Protein AF-A0A925C7W9-F1 (afdb_monomer_lite)

Sequence (362 aa):
MAATTQDGRSLWGRATDYLLGRNTLIGIASIMLLLIAGFATWHGMRDFIIGVSTSPTGNSQELPGGLSFSNDFLVIVVVFALTFLMWLMLRETFAQGRRWTERLVTFPLYVFLAIWSIGFGYGFWWSLIAGEEATRTGLSGLQQDAGDAASAVVARLDAVKVGLDGVVTWSATQMAREETSGGSCGTSSGAGRGPLYSARVGVRDQITSLRDGVQNSWIAPVQADVASLQQSVAQLEGTTVAERQQSFNAMATNIRSRARDIAARSNELGKSTATEMRAIAAAVSVPPGQSGFSCYDPTLAQRLTQAAVQADQPATLNLREAAFNEGPAGVANAIKRLWENIGAYLSSLIGWIAGAEPGGAT

Structure (mmCIF, N/CA/C/O backbone):
data_AF-A0A925C7W9-F1
#
_entry.id   AF-A0A925C7W9-F1
#
loop_
_atom_site.group_PDB
_atom_site.id
_atom_site.type_symbol
_atom_site.label_atom_id
_atom_site.label_alt_id
_atom_site.label_comp_id
_atom_site.label_asym_id
_atom_site.label_entity_id
_atom_site.label_seq_id
_atom_site.pdbx_PDB_ins_code
_atom_site.Cartn_x
_atom_site.Cartn_y
_atom_site.Cartn_z
_atom_site.occupancy
_atom_site.B_iso_or_equiv
_atom_site.auth_seq_id
_atom_site.auth_comp_id
_atom_site.auth_asym_id
_atom_site.auth_atom_id
_atom_site.pdbx_PDB_model_num
ATOM 1 N N . MET A 1 1 ? -42.499 -45.076 86.187 1.00 37.59 1 MET A N 1
ATOM 2 C CA . MET A 1 1 ? -42.722 -45.084 84.721 1.00 37.59 1 MET A CA 1
ATOM 3 C C . MET A 1 1 ? -43.505 -43.822 84.397 1.00 37.59 1 MET A C 1
ATOM 5 O O . MET A 1 1 ? -44.499 -43.611 85.063 1.00 37.59 1 MET A O 1
ATOM 9 N N . ALA A 1 2 ? -43.138 -42.909 83.511 1.00 40.69 2 ALA A N 1
ATOM 10 C CA . ALA A 1 2 ? -42.048 -42.810 82.557 1.00 40.69 2 ALA A CA 1
ATOM 11 C C . ALA A 1 2 ? -41.694 -41.317 82.403 1.00 40.69 2 ALA A C 1
ATOM 13 O O . ALA A 1 2 ? -42.483 -40.442 82.755 1.00 40.69 2 ALA A O 1
ATOM 14 N N . ALA A 1 3 ? -40.474 -41.072 81.942 1.00 41.91 3 ALA A N 1
ATOM 15 C CA . ALA A 1 3 ? -39.801 -39.786 81.901 1.00 41.91 3 ALA A CA 1
ATOM 16 C C . ALA A 1 3 ? -40.453 -38.770 80.949 1.00 41.91 3 ALA A C 1
ATOM 18 O O . ALA A 1 3 ? -40.777 -39.077 79.805 1.00 41.91 3 ALA A O 1
ATOM 19 N N . THR A 1 4 ? -40.541 -37.527 81.413 1.00 44.50 4 THR A N 1
ATOM 20 C CA . THR A 1 4 ? -40.636 -36.323 80.590 1.00 44.50 4 THR A CA 1
ATOM 21 C C . THR A 1 4 ? -39.286 -36.081 79.910 1.00 44.50 4 THR A C 1
ATOM 23 O O . THR A 1 4 ? -38.349 -35.565 80.515 1.00 44.50 4 THR A O 1
ATOM 26 N N . THR A 1 5 ? -39.154 -36.467 78.643 1.00 44.09 5 THR A N 1
ATOM 27 C CA . THR A 1 5 ? -38.017 -36.073 77.799 1.00 44.09 5 THR A CA 1
ATOM 28 C C . THR A 1 5 ? -38.142 -34.595 77.433 1.00 44.09 5 THR A C 1
ATOM 30 O O . THR A 1 5 ? -38.932 -34.226 76.565 1.00 44.09 5 THR A O 1
ATOM 33 N N . GLN A 1 6 ? -37.372 -33.746 78.118 1.00 43.97 6 GLN A N 1
ATOM 34 C CA . GLN A 1 6 ? -37.097 -32.373 77.700 1.00 43.97 6 GLN A CA 1
ATOM 35 C C . GLN A 1 6 ? -36.309 -32.384 76.385 1.00 43.97 6 GLN A C 1
ATOM 37 O O . GLN A 1 6 ? -35.217 -32.944 76.295 1.00 43.97 6 GLN A O 1
ATOM 42 N N . ASP A 1 7 ? -36.888 -31.747 75.373 1.00 45.94 7 ASP A N 1
ATOM 43 C CA . ASP A 1 7 ? -36.348 -31.573 74.029 1.00 45.94 7 ASP A CA 1
ATOM 44 C C . ASP A 1 7 ? -35.183 -30.563 74.054 1.00 45.94 7 ASP A C 1
ATOM 46 O O . ASP A 1 7 ? -35.346 -29.351 73.903 1.00 45.94 7 ASP A O 1
ATOM 50 N N . GLY A 1 8 ? -33.982 -31.068 74.337 1.00 46.38 8 GLY A N 1
ATOM 51 C CA . GLY A 1 8 ? -32.736 -30.310 74.397 1.00 46.38 8 GLY A CA 1
ATOM 52 C C . GLY A 1 8 ? -32.129 -30.047 73.020 1.00 46.38 8 GLY A C 1
ATOM 53 O O . GLY A 1 8 ? -30.992 -30.438 72.766 1.00 46.38 8 GLY A O 1
ATOM 54 N N . ARG A 1 9 ? -32.841 -29.367 72.114 1.00 50.62 9 ARG A N 1
ATOM 55 C CA . ARG A 1 9 ? -32.175 -28.749 70.954 1.00 50.62 9 ARG A CA 1
ATOM 56 C C . ARG A 1 9 ? -31.466 -27.486 71.427 1.00 50.62 9 ARG A C 1
ATOM 58 O O . ARG A 1 9 ? -32.109 -26.474 71.702 1.00 50.62 9 ARG A O 1
ATOM 65 N N . SER A 1 10 ? -30.141 -27.568 71.555 1.00 61.34 10 SER A N 1
ATOM 66 C CA . SER A 1 10 ? -29.313 -26.454 72.014 1.00 61.34 10 SER A CA 1
ATOM 67 C C . SER A 1 10 ? -29.563 -25.204 71.158 1.00 61.34 10 SER A C 1
ATOM 69 O O . SER A 1 10 ? -29.673 -25.268 69.930 1.00 61.34 10 SER A O 1
ATOM 71 N N . LEU A 1 11 ? -29.631 -24.042 71.813 1.00 58.59 11 LEU A N 1
ATOM 72 C CA . LEU A 1 11 ? -29.668 -22.720 71.170 1.00 58.59 11 LEU A CA 1
ATOM 73 C C . LEU A 1 11 ? -28.553 -22.553 70.123 1.00 58.59 11 LEU A C 1
ATOM 75 O O . LEU A 1 11 ? -28.723 -21.831 69.146 1.00 58.59 11 LEU A O 1
ATOM 79 N N . TRP A 1 12 ? -27.447 -23.277 70.298 1.00 52.94 12 TRP A N 1
ATOM 80 C CA . TRP A 1 12 ? -26.301 -23.300 69.400 1.00 52.94 12 TRP A CA 1
ATOM 81 C C . TRP A 1 12 ? -26.583 -24.029 68.078 1.00 52.94 12 TRP A C 1
ATOM 83 O O . TRP A 1 12 ? -26.158 -23.555 67.030 1.00 52.94 12 TRP A O 1
ATOM 93 N N . GLY A 1 13 ? -27.372 -25.111 68.093 1.00 59.69 13 GLY A N 1
ATOM 94 C CA . GLY A 1 13 ? -27.856 -25.783 66.879 1.00 59.69 13 GLY A CA 1
ATOM 95 C C . GLY A 1 13 ? -28.822 -24.910 66.071 1.00 59.69 13 GLY A C 1
ATOM 96 O O . GLY A 1 13 ? -28.733 -24.838 64.853 1.00 59.69 13 GLY A O 1
ATOM 97 N N . ARG A 1 14 ? -29.690 -24.149 66.754 1.00 60.22 14 ARG A N 1
ATOM 98 C CA . ARG A 1 14 ? -30.571 -23.168 66.093 1.00 60.22 14 ARG A CA 1
ATOM 99 C C . ARG A 1 14 ? -29.805 -21.964 65.546 1.00 60.22 14 ARG A C 1
ATOM 101 O O . ARG A 1 14 ? -30.160 -21.474 64.484 1.00 60.22 14 ARG A O 1
ATOM 108 N N . ALA A 1 15 ? -28.768 -21.497 66.243 1.00 57.38 15 ALA A N 1
ATOM 109 C CA . ALA A 1 15 ? -27.932 -20.382 65.796 1.00 57.38 15 ALA A CA 1
ATOM 110 C C . ALA A 1 15 ? -27.026 -20.764 64.615 1.00 57.38 15 ALA A C 1
ATOM 112 O O . ALA A 1 15 ? -26.859 -19.971 63.690 1.00 57.38 15 ALA A O 1
ATOM 113 N N . THR A 1 16 ? -26.484 -21.984 64.610 1.00 59.28 16 THR A N 1
ATOM 114 C CA . THR A 1 16 ? -25.696 -22.512 63.487 1.00 59.28 16 THR A CA 1
ATOM 115 C C . THR A 1 16 ? -26.568 -22.787 62.264 1.00 59.28 16 THR A C 1
ATOM 117 O O . THR A 1 16 ? -26.188 -22.358 61.185 1.00 59.28 16 THR A O 1
ATOM 120 N N . ASP A 1 17 ? -27.780 -23.330 62.405 1.00 55.47 17 ASP A N 1
ATOM 121 C CA . ASP A 1 17 ? -28.736 -23.421 61.285 1.00 55.47 17 ASP A CA 1
ATOM 122 C C . ASP A 1 17 ? -29.243 -22.047 60.798 1.00 55.47 17 ASP A C 1
ATOM 124 O O . ASP A 1 17 ? -29.648 -21.913 59.646 1.00 55.47 17 ASP A O 1
ATOM 128 N N . TYR A 1 18 ? -29.200 -20.998 61.629 1.00 55.88 18 TYR A N 1
ATOM 129 C CA . TYR A 1 18 ? -29.534 -19.631 61.201 1.00 55.88 18 TYR A CA 1
ATOM 130 C C . TYR A 1 18 ? -28.381 -18.961 60.433 1.00 55.88 18 TYR A C 1
ATOM 132 O O . TYR A 1 18 ? -28.618 -18.280 59.435 1.00 55.88 18 TYR A O 1
ATOM 140 N N . LEU A 1 19 ? -27.133 -19.172 60.868 1.00 54.91 19 LEU A N 1
ATOM 141 C CA . LEU A 1 19 ? -25.922 -18.584 60.272 1.00 54.91 19 LEU A CA 1
ATOM 142 C C . LEU A 1 19 ? -25.377 -19.375 59.065 1.00 54.91 19 LEU A C 1
ATOM 144 O O . LEU A 1 19 ? -24.865 -18.771 58.128 1.00 54.91 19 LEU A O 1
ATOM 148 N N . LEU A 1 20 ? -25.509 -20.705 59.068 1.00 54.12 20 LEU A N 1
ATOM 149 C CA . LEU A 1 20 ? -25.043 -21.650 58.035 1.00 54.12 20 LEU A CA 1
ATOM 150 C C . LEU A 1 20 ? -26.196 -22.391 57.339 1.00 54.12 20 LEU A C 1
ATOM 152 O O . LEU A 1 20 ? -25.967 -23.319 56.562 1.00 54.12 20 LEU A O 1
ATOM 156 N N . GLY A 1 21 ? -27.441 -21.986 57.591 1.00 53.69 21 GLY A N 1
ATOM 157 C CA . GLY A 1 21 ? -28.604 -22.538 56.914 1.00 53.69 21 GLY A CA 1
ATOM 158 C C . GLY A 1 21 ? -28.469 -22.415 55.402 1.00 53.69 21 GLY A C 1
ATOM 159 O O . GLY A 1 21 ? -28.044 -21.389 54.870 1.00 53.69 21 GLY A O 1
ATOM 160 N N . ARG A 1 22 ? -28.876 -23.460 54.680 1.00 55.12 22 ARG A N 1
ATOM 161 C CA . ARG A 1 22 ? -28.863 -23.509 53.208 1.00 55.12 22 ARG A CA 1
ATOM 162 C C . ARG A 1 22 ? -29.495 -22.259 52.575 1.00 55.12 22 ARG A C 1
ATOM 164 O O . ARG A 1 22 ? -28.998 -21.774 51.567 1.00 55.12 22 ARG A O 1
ATOM 171 N N . ASN A 1 23 ? -30.529 -21.695 53.201 1.00 51.62 23 ASN A N 1
ATOM 172 C CA . ASN A 1 23 ? -31.175 -20.457 52.755 1.00 51.62 23 ASN A CA 1
ATOM 173 C C . ASN A 1 23 ? -30.338 -19.195 53.028 1.00 51.62 23 ASN A C 1
ATOM 175 O O . ASN A 1 23 ? -30.383 -18.268 52.225 1.00 51.62 23 ASN A O 1
ATOM 179 N N . THR A 1 24 ? -29.552 -19.152 54.107 1.00 62.50 24 THR A N 1
ATOM 180 C CA . THR A 1 24 ? -28.630 -18.049 54.418 1.00 62.50 24 THR A CA 1
ATOM 181 C C . THR A 1 24 ? -27.417 -18.070 53.494 1.00 62.50 24 THR A C 1
ATOM 183 O O . THR A 1 24 ? -27.034 -17.026 52.981 1.00 62.50 24 THR A O 1
ATOM 186 N N . LEU A 1 25 ? -26.872 -19.252 53.185 1.00 61.97 25 LEU A N 1
ATOM 187 C CA . LEU A 1 25 ? -25.814 -19.425 52.181 1.00 61.97 25 LEU A CA 1
ATOM 188 C C . LEU A 1 25 ? -26.289 -19.065 50.769 1.00 61.97 25 LEU A C 1
ATOM 190 O O . LEU A 1 25 ? -25.583 -18.358 50.056 1.00 61.97 25 LEU A O 1
ATOM 194 N N . ILE A 1 26 ? -27.497 -19.489 50.381 1.00 67.19 26 ILE A N 1
ATOM 195 C CA . ILE A 1 26 ? -28.124 -19.065 49.118 1.00 67.19 26 ILE A CA 1
ATOM 196 C C . ILE A 1 26 ? -28.352 -17.547 49.119 1.00 67.19 26 ILE A C 1
ATOM 198 O O . ILE A 1 26 ? -28.079 -16.891 48.118 1.00 67.19 26 ILE A O 1
ATOM 202 N N . GLY A 1 27 ? -28.780 -16.972 50.247 1.00 63.94 27 GLY A N 1
ATOM 203 C CA . GLY A 1 27 ? -28.930 -15.529 50.422 1.00 63.94 27 GLY A CA 1
ATOM 204 C C . GLY A 1 27 ? -27.610 -14.778 50.234 1.00 63.94 27 GLY A C 1
ATOM 205 O O . GLY A 1 27 ? -27.533 -13.875 49.406 1.00 63.94 27 GLY A O 1
ATOM 206 N N . ILE A 1 28 ? -26.547 -15.194 50.921 1.00 69.31 28 ILE A N 1
ATOM 207 C CA . ILE A 1 28 ? -25.209 -14.594 50.821 1.00 69.31 28 ILE A CA 1
ATOM 208 C C . ILE A 1 28 ? -24.642 -14.755 49.405 1.00 69.31 28 ILE A C 1
ATOM 210 O O . ILE A 1 28 ? -24.133 -13.788 48.845 1.00 69.31 28 ILE A O 1
ATOM 214 N N . ALA A 1 29 ? -24.781 -15.933 48.792 1.00 62.81 29 ALA A N 1
ATOM 215 C CA . ALA A 1 29 ? -24.354 -16.172 47.415 1.00 62.81 29 ALA A CA 1
ATOM 216 C C . ALA A 1 29 ? -25.125 -15.291 46.421 1.00 62.81 29 ALA A C 1
ATOM 218 O O . ALA A 1 29 ? -24.526 -14.714 45.519 1.00 62.81 29 ALA A O 1
ATOM 219 N N . SER A 1 30 ? -26.437 -15.123 46.611 1.00 60.12 30 SER A N 1
ATOM 220 C CA . SER A 1 30 ? -27.251 -14.243 45.768 1.00 60.12 30 SER A CA 1
ATOM 221 C C . SER A 1 30 ? -26.869 -12.768 45.923 1.00 60.12 30 SER A C 1
ATOM 223 O O . SER A 1 30 ? -26.802 -12.056 44.927 1.00 60.12 30 SER A O 1
ATOM 225 N N . ILE A 1 31 ? -26.532 -12.322 47.139 1.00 68.44 31 ILE A N 1
ATOM 226 C CA . ILE A 1 31 ? -26.042 -10.962 47.401 1.00 68.44 31 ILE A CA 1
ATOM 227 C C . ILE A 1 31 ? -24.660 -10.761 46.774 1.00 68.44 31 ILE A C 1
ATOM 229 O O . ILE A 1 31 ? -24.436 -9.746 46.125 1.00 68.44 31 ILE A O 1
ATOM 233 N N . MET A 1 32 ? -23.750 -11.728 46.906 1.00 61.66 32 MET A N 1
ATOM 234 C CA . MET A 1 32 ? -22.437 -11.693 46.253 1.00 61.66 32 MET A CA 1
ATOM 235 C C . MET A 1 32 ? -22.570 -11.616 44.730 1.00 61.66 32 MET A C 1
ATOM 237 O O . MET A 1 32 ? -21.948 -10.760 44.113 1.00 61.66 32 MET A O 1
ATOM 241 N N . LEU A 1 33 ? -23.417 -12.452 44.123 1.00 63.72 33 LEU A N 1
ATOM 242 C CA . LEU A 1 33 ? -23.679 -12.412 42.683 1.00 63.72 33 LEU A CA 1
ATOM 243 C C . LEU A 1 33 ? -24.300 -11.082 42.252 1.00 63.72 33 LEU A C 1
ATOM 245 O O . LEU A 1 33 ? -23.934 -10.557 41.207 1.00 63.72 33 LEU A O 1
ATOM 249 N N . LEU A 1 34 ? -25.192 -10.511 43.063 1.00 66.62 34 LEU A N 1
ATOM 250 C CA . LEU A 1 34 ? -25.808 -9.215 42.788 1.00 66.62 34 LEU A CA 1
ATOM 251 C C . LEU A 1 34 ? -24.794 -8.069 42.886 1.00 66.62 34 LEU A C 1
ATOM 253 O O . LEU A 1 34 ? -24.804 -7.176 42.044 1.00 66.62 34 LEU A O 1
ATOM 257 N N . LEU A 1 35 ? -23.880 -8.117 43.857 1.00 65.81 35 LEU A N 1
ATOM 258 C CA . LEU A 1 35 ? -22.784 -7.156 43.981 1.00 65.81 35 LEU A CA 1
ATOM 259 C C . LEU A 1 35 ? -21.780 -7.287 42.832 1.00 65.81 35 LEU A C 1
ATOM 261 O O . LEU A 1 35 ? -21.363 -6.272 42.287 1.00 65.81 35 LEU A O 1
ATOM 265 N N . ILE A 1 36 ? -21.431 -8.509 42.424 1.00 63.91 36 ILE A N 1
ATOM 266 C CA . ILE A 1 36 ? -20.530 -8.759 41.288 1.00 63.91 36 ILE A CA 1
ATOM 267 C C . ILE A 1 36 ? -21.183 -8.310 39.976 1.00 63.91 36 ILE A C 1
ATOM 269 O O . ILE A 1 36 ? -20.539 -7.635 39.180 1.00 63.91 36 ILE A O 1
ATOM 273 N N . ALA A 1 37 ? -22.463 -8.622 39.759 1.00 63.00 37 ALA A N 1
ATOM 274 C CA . ALA A 1 37 ? -23.208 -8.182 38.581 1.00 63.00 37 ALA A CA 1
ATOM 275 C C . ALA A 1 37 ? -23.367 -6.654 38.547 1.00 63.00 37 ALA A C 1
ATOM 277 O O . ALA A 1 37 ? -23.176 -6.035 37.499 1.00 63.00 37 ALA A O 1
ATOM 278 N N . GLY A 1 38 ? -23.658 -6.039 39.697 1.00 64.25 38 GLY A N 1
ATOM 279 C CA . GLY A 1 38 ? -23.699 -4.587 39.851 1.00 64.25 38 GLY A CA 1
ATOM 280 C C . GLY A 1 38 ? -22.342 -3.953 39.555 1.00 64.25 38 GLY A C 1
ATOM 281 O O . GLY A 1 38 ? -22.272 -3.014 38.771 1.00 64.25 38 GLY A O 1
ATOM 282 N N . PHE A 1 39 ? -21.257 -4.510 40.095 1.00 67.06 39 PHE A N 1
ATOM 283 C CA . PHE A 1 39 ? -19.891 -4.042 39.860 1.00 67.06 39 PHE A CA 1
ATOM 284 C C . PHE A 1 39 ? -19.446 -4.205 38.397 1.00 67.06 39 PHE A C 1
ATOM 286 O O . PHE A 1 39 ? -18.831 -3.303 37.836 1.00 67.06 39 PHE A O 1
ATOM 293 N N . ALA A 1 40 ? -19.797 -5.313 37.745 1.00 63.06 40 ALA A N 1
ATOM 294 C CA . ALA A 1 40 ? -19.524 -5.524 36.325 1.00 63.06 40 ALA A CA 1
ATOM 295 C C . ALA A 1 40 ? -20.304 -4.531 35.446 1.00 63.06 40 ALA A C 1
ATOM 297 O O . ALA A 1 40 ? -19.736 -3.905 34.555 1.00 63.06 40 ALA A O 1
ATOM 298 N N . THR A 1 41 ? -21.594 -4.328 35.731 1.00 66.25 41 THR A N 1
ATOM 299 C CA . THR A 1 41 ? -22.446 -3.369 35.002 1.00 66.25 41 THR A CA 1
ATOM 300 C C . THR A 1 41 ? -21.945 -1.934 35.189 1.00 66.25 41 THR A C 1
ATOM 302 O O . THR A 1 41 ? -21.858 -1.171 34.230 1.00 66.25 41 THR A O 1
ATOM 305 N N . TRP A 1 42 ? -21.561 -1.594 36.421 1.00 67.69 42 TRP A N 1
ATOM 306 C CA . TRP A 1 42 ? -20.902 -0.352 36.821 1.00 67.69 42 TRP A CA 1
ATOM 307 C C . TRP A 1 42 ? -19.672 -0.055 35.971 1.00 67.69 42 TRP A C 1
ATOM 309 O O . TRP A 1 42 ? -19.604 0.970 35.289 1.00 67.69 42 TRP A O 1
ATOM 319 N N . HIS A 1 43 ? -18.723 -0.983 35.971 1.00 66.44 43 HIS A N 1
ATOM 320 C CA . HIS A 1 43 ? -17.452 -0.790 35.298 1.00 66.44 43 HIS A CA 1
ATOM 321 C C . HIS A 1 43 ? -17.613 -0.762 33.771 1.00 66.44 43 HIS A C 1
ATOM 323 O O . HIS A 1 43 ? -17.047 0.106 33.113 1.00 66.44 43 HIS A O 1
ATOM 329 N N . GLY A 1 44 ? -18.450 -1.641 33.208 1.00 61.56 44 GLY A N 1
ATOM 330 C CA . GLY A 1 44 ? -18.730 -1.671 31.772 1.00 61.56 44 GLY A CA 1
ATOM 331 C C . GLY A 1 44 ? -19.425 -0.404 31.262 1.00 61.56 44 GLY A C 1
ATOM 332 O O . GLY A 1 44 ? -19.092 0.086 30.185 1.00 61.56 44 GLY A O 1
ATOM 333 N N . MET A 1 45 ? -20.357 0.168 32.035 1.00 67.25 45 MET A N 1
ATOM 334 C CA . MET A 1 45 ? -21.034 1.423 31.678 1.00 67.25 45 MET A CA 1
ATOM 335 C C . MET A 1 45 ? -20.094 2.630 31.770 1.00 67.25 45 MET A C 1
ATOM 337 O O . MET A 1 45 ? -20.104 3.484 30.883 1.00 67.25 45 MET A O 1
ATOM 341 N N . ARG A 1 46 ? -19.249 2.681 32.806 1.00 67.69 46 ARG A N 1
ATOM 342 C CA . ARG A 1 46 ? -18.214 3.710 32.959 1.00 67.69 46 ARG A CA 1
ATOM 343 C C . ARG A 1 46 ? -17.238 3.695 31.779 1.00 67.69 46 ARG A C 1
ATOM 345 O O . ARG A 1 46 ? -17.012 4.733 31.158 1.00 67.69 46 ARG A O 1
ATOM 352 N N . ASP A 1 47 ? -16.720 2.518 31.441 1.00 64.25 47 ASP A N 1
ATOM 353 C CA . ASP A 1 47 ? -15.786 2.336 30.329 1.00 64.25 47 ASP A CA 1
ATOM 354 C C . ASP A 1 47 ? -16.453 2.663 28.980 1.00 64.25 47 ASP A C 1
ATOM 356 O O . ASP A 1 47 ? -15.856 3.333 28.141 1.00 64.25 47 ASP A O 1
ATOM 360 N N . PHE A 1 48 ? -17.724 2.297 28.786 1.00 61.78 48 PHE A N 1
ATOM 361 C CA . PHE A 1 48 ? -18.487 2.685 27.597 1.00 61.78 48 PHE A CA 1
ATOM 362 C C . PHE A 1 48 ? -18.594 4.209 27.440 1.00 61.78 48 PHE A C 1
ATOM 364 O O . PHE A 1 48 ? -18.291 4.739 26.371 1.00 61.78 48 PHE A O 1
ATOM 371 N N . ILE A 1 49 ? -19.002 4.924 28.494 1.00 63.78 49 ILE A N 1
ATOM 372 C CA . ILE A 1 49 ? -19.195 6.382 28.449 1.00 63.78 49 ILE A CA 1
ATOM 373 C C . ILE A 1 49 ? -17.873 7.088 28.140 1.00 63.78 49 ILE A C 1
ATOM 375 O O . ILE A 1 49 ? -17.825 7.922 27.235 1.00 63.78 49 ILE A O 1
ATOM 379 N N . ILE A 1 50 ? -16.794 6.704 28.828 1.00 66.25 50 ILE A N 1
ATOM 380 C CA . ILE A 1 50 ? -15.457 7.268 28.604 1.00 66.25 50 ILE A CA 1
ATOM 381 C C . ILE A 1 50 ? -14.976 6.967 27.172 1.00 66.25 50 ILE A C 1
ATOM 383 O O . ILE A 1 50 ? -14.431 7.847 26.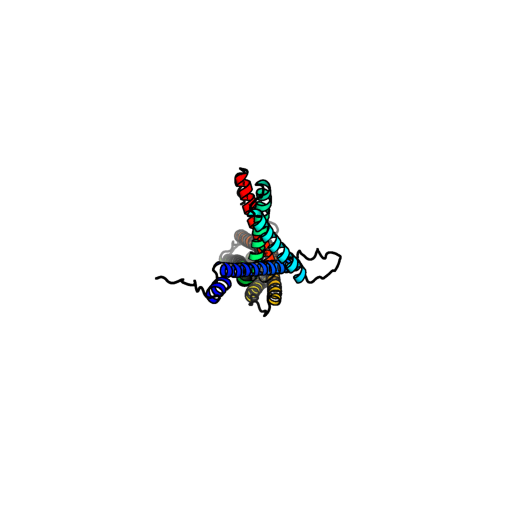498 1.00 66.25 50 ILE A O 1
ATOM 387 N N . GLY A 1 51 ? -15.220 5.755 26.666 1.00 57.34 51 GLY A N 1
ATOM 388 C CA . GLY A 1 51 ? -14.862 5.352 25.304 1.00 57.34 51 GLY A CA 1
ATOM 389 C C . GLY A 1 51 ? -15.603 6.116 24.206 1.00 57.34 51 GLY A C 1
ATOM 390 O O . GLY A 1 51 ? -15.002 6.509 23.204 1.00 57.34 51 GLY A O 1
ATOM 391 N N . VAL A 1 52 ? -16.900 6.381 24.388 1.00 59.44 52 VAL A N 1
ATOM 392 C CA . VAL A 1 52 ? -17.692 7.174 23.432 1.00 59.44 52 VAL A CA 1
ATOM 393 C C . VAL A 1 52 ? -17.267 8.644 23.455 1.00 59.44 52 VAL A C 1
ATOM 395 O O . VAL A 1 52 ? -17.137 9.241 22.389 1.00 59.44 52 VAL A O 1
ATOM 398 N N . SER A 1 53 ? -16.970 9.210 24.631 1.00 55.66 53 SER A N 1
ATOM 399 C CA . SER A 1 53 ? -16.522 10.608 24.753 1.00 55.66 53 SER A CA 1
ATOM 400 C C . SER A 1 53 ? -15.115 10.877 24.208 1.00 55.66 53 SER A C 1
ATOM 402 O O . SER A 1 53 ? -14.787 12.019 23.918 1.00 55.66 53 SER A O 1
ATOM 404 N N . THR A 1 54 ? -14.278 9.846 24.063 1.00 51.78 54 THR A N 1
ATOM 405 C CA . THR A 1 54 ? -12.886 9.967 23.580 1.00 51.78 54 THR A CA 1
ATOM 406 C C . THR A 1 54 ? -12.705 9.553 22.117 1.00 51.78 54 THR A C 1
ATOM 408 O O . THR A 1 54 ? -11.618 9.699 21.559 1.00 51.78 54 THR A O 1
ATOM 411 N N . SER A 1 55 ? -13.758 9.047 21.468 1.00 44.53 55 SER A N 1
ATOM 412 C CA . SER A 1 55 ? -13.733 8.702 20.045 1.00 44.53 55 SER A CA 1
ATOM 413 C C . SER A 1 55 ? -13.708 9.975 19.174 1.00 44.53 55 SER A C 1
ATOM 415 O O . SER A 1 55 ? -14.405 10.934 19.498 1.00 44.53 55 SER A O 1
ATOM 417 N N . PRO A 1 56 ? -12.982 10.006 18.037 1.00 42.16 56 PRO A N 1
ATOM 418 C CA . PRO A 1 56 ? -12.806 11.215 17.215 1.00 42.16 56 PRO A CA 1
ATOM 419 C C . PRO A 1 56 ? -14.109 11.783 16.620 1.00 42.16 56 PRO A C 1
ATOM 421 O O . PRO A 1 56 ? -14.157 12.951 16.246 1.00 42.16 56 PRO A O 1
ATOM 424 N N . THR A 1 57 ? -15.185 10.994 16.572 1.00 41.50 57 THR A N 1
ATOM 425 C CA . THR A 1 57 ? -16.540 11.431 16.194 1.00 41.50 57 THR A CA 1
ATOM 426 C C . THR A 1 57 ? -17.354 12.045 17.345 1.00 41.50 57 THR A C 1
ATOM 428 O O . THR A 1 57 ? -18.449 12.537 17.103 1.00 41.50 57 THR A O 1
ATOM 431 N N . GLY A 1 58 ? -16.845 12.038 18.583 1.00 36.66 58 GLY A N 1
ATOM 432 C CA . GLY A 1 58 ? -17.515 12.553 19.786 1.00 36.66 58 GLY A CA 1
ATOM 433 C C . GLY A 1 58 ? -17.224 14.021 20.123 1.00 36.66 58 GLY A C 1
ATOM 434 O O . GLY A 1 58 ? -17.851 14.568 21.027 1.00 36.66 58 GLY A O 1
ATOM 435 N N . ASN A 1 59 ? -16.331 14.688 19.382 1.00 34.31 59 ASN A N 1
ATOM 436 C CA . ASN A 1 59 ? -15.925 16.083 19.632 1.00 34.31 59 ASN A CA 1
ATOM 437 C C . ASN A 1 59 ? -17.027 17.137 19.386 1.00 34.31 59 ASN A C 1
ATOM 439 O O . ASN A 1 59 ? -16.760 18.330 19.488 1.00 34.31 59 ASN A O 1
ATOM 443 N N . SER A 1 60 ? -18.257 16.741 19.051 1.00 33.03 60 SER A N 1
ATOM 444 C CA . SER A 1 60 ? -19.354 17.666 18.737 1.00 33.03 60 SER A CA 1
ATOM 445 C C . SER A 1 60 ? -20.444 17.755 19.805 1.00 33.03 60 SER A C 1
ATOM 447 O O . SER A 1 60 ? -21.495 18.331 19.534 1.00 33.03 60 SER A O 1
ATOM 449 N N . GLN A 1 61 ? -20.246 17.200 21.003 1.00 35.12 61 GLN A N 1
ATOM 450 C CA . GLN A 1 61 ? -21.280 17.256 22.039 1.00 35.12 61 GLN A CA 1
ATOM 451 C C . GLN A 1 61 ? -20.727 17.624 23.416 1.00 35.12 61 GLN A C 1
ATOM 453 O O . GLN A 1 61 ? -21.019 16.982 24.421 1.00 35.12 61 GLN A O 1
ATOM 458 N N . GLU A 1 62 ? -19.974 18.725 23.472 1.00 35.59 62 GLU A N 1
ATOM 459 C CA . GLU A 1 62 ? -19.973 19.547 24.681 1.00 35.59 62 GLU A CA 1
ATOM 460 C C . GLU A 1 62 ? -21.389 20.115 24.850 1.00 35.59 62 GLU A C 1
ATOM 462 O O . GLU A 1 62 ? -21.800 21.047 24.157 1.00 35.59 62 GLU A O 1
ATOM 467 N N . LEU A 1 63 ? -22.180 19.507 25.740 1.00 39.03 63 LEU A N 1
ATOM 468 C CA . LEU A 1 63 ? -23.422 20.127 26.184 1.00 39.03 63 LEU A CA 1
ATOM 469 C C . LEU A 1 63 ? -23.077 21.455 26.885 1.00 39.03 63 LEU A C 1
ATOM 471 O O . LEU A 1 63 ? -22.255 21.461 27.808 1.00 39.03 63 LEU A O 1
ATOM 475 N N . PRO A 1 64 ? -23.699 22.579 26.490 1.00 32.50 64 PRO A N 1
ATOM 476 C CA . PRO A 1 64 ? -23.435 23.877 27.087 1.00 32.50 64 PRO A CA 1
ATOM 477 C C . PRO A 1 64 ? -24.075 23.922 28.477 1.00 32.50 64 PRO A C 1
ATOM 479 O O . PRO A 1 64 ? -25.284 24.088 28.616 1.00 32.50 64 PRO A O 1
ATOM 482 N N . GLY A 1 65 ? -23.261 23.738 29.515 1.00 38.12 65 GLY A N 1
ATOM 483 C CA . GLY A 1 65 ? -23.714 23.786 30.906 1.00 38.12 65 GLY A CA 1
ATOM 484 C C . GLY A 1 65 ? -22.907 22.861 31.805 1.00 38.12 65 GLY A C 1
ATOM 485 O O . GLY A 1 65 ? -23.364 21.782 32.168 1.00 38.12 65 GLY A O 1
ATOM 486 N N . GLY A 1 66 ? -21.697 23.289 32.165 1.00 38.34 66 GLY A N 1
ATOM 487 C CA . GLY A 1 66 ? -20.828 22.577 33.094 1.00 38.34 66 GLY A CA 1
ATOM 488 C C . GLY A 1 66 ? -21.442 22.460 34.489 1.00 38.34 66 GLY A C 1
ATOM 489 O O . GLY A 1 66 ? -21.346 23.374 35.301 1.00 38.34 66 GLY A O 1
ATOM 490 N N . LEU A 1 67 ? -22.007 21.293 34.786 1.00 32.78 67 LEU A N 1
ATOM 491 C CA . LEU A 1 67 ? -22.042 20.730 36.129 1.00 32.78 67 LEU A CA 1
ATOM 492 C C . LEU A 1 67 ? -21.220 19.446 36.076 1.00 32.78 67 LEU A C 1
ATOM 494 O O . LEU A 1 67 ? -21.738 18.376 35.766 1.00 32.78 67 LEU A O 1
ATOM 498 N N . SER A 1 68 ? -19.918 19.552 36.343 1.00 39.00 68 SER A N 1
ATOM 499 C CA . SER A 1 68 ? -19.038 18.392 36.486 1.00 39.00 68 SER A CA 1
ATOM 500 C C . SER A 1 68 ? -19.343 17.673 37.806 1.00 39.00 68 SER A C 1
ATOM 502 O O . SER A 1 68 ? -18.547 17.690 38.744 1.00 39.00 68 SER A O 1
ATOM 504 N N . PHE A 1 69 ? -20.516 17.052 37.918 1.00 42.44 69 PHE A N 1
ATOM 505 C CA . PHE A 1 69 ? -20.638 15.922 38.827 1.00 42.44 69 PHE A CA 1
ATOM 506 C C . PHE A 1 69 ? -19.695 14.841 38.308 1.00 42.44 69 PHE A C 1
ATOM 508 O O . PHE A 1 69 ? -19.658 14.586 37.103 1.00 42.44 69 PHE A O 1
ATOM 515 N N . SER A 1 70 ? -18.896 14.248 39.200 1.00 50.69 70 SER A N 1
ATOM 516 C CA . SER A 1 70 ? -18.009 13.147 38.824 1.00 50.69 70 SER A CA 1
ATOM 517 C C . SER A 1 70 ? -18.843 12.118 38.065 1.00 50.69 70 SER A C 1
ATOM 519 O O . SER A 1 70 ? -19.829 11.618 38.607 1.00 50.69 70 SER A O 1
ATOM 521 N N . ASN A 1 71 ? -18.494 11.861 36.804 1.00 54.22 71 ASN A N 1
ATOM 522 C CA . ASN A 1 71 ? -19.203 10.922 35.931 1.00 54.22 71 ASN A CA 1
ATOM 523 C C . ASN A 1 71 ? -19.346 9.555 36.637 1.00 54.22 71 ASN A C 1
ATOM 525 O O . ASN A 1 71 ? -20.378 8.896 36.557 1.00 54.22 71 ASN A O 1
ATOM 529 N N . ASP A 1 72 ? -18.367 9.225 37.487 1.00 52.50 72 ASP A N 1
ATOM 530 C CA . ASP A 1 72 ? -18.389 8.070 38.378 1.00 52.50 72 ASP A CA 1
ATOM 531 C C . ASP A 1 72 ? -19.567 8.082 39.374 1.00 52.50 72 ASP A C 1
ATOM 533 O O . ASP A 1 72 ? -20.196 7.066 39.617 1.00 52.50 72 ASP A O 1
ATOM 537 N N . PHE A 1 73 ? -19.946 9.214 39.958 1.00 55.12 73 PHE A N 1
ATOM 538 C CA . PHE A 1 73 ? -21.074 9.234 40.894 1.00 55.12 73 PHE A CA 1
ATOM 539 C C . PHE A 1 73 ? -22.419 9.025 40.183 1.00 55.12 73 PHE A C 1
ATOM 541 O O . PHE A 1 73 ? -23.274 8.281 40.665 1.00 55.12 73 PHE A O 1
ATOM 548 N N . LEU A 1 74 ? -22.602 9.651 39.016 1.00 56.94 74 LEU A N 1
ATOM 549 C CA . LEU A 1 74 ? -23.845 9.561 38.248 1.00 56.94 74 LEU A CA 1
ATOM 550 C C . LEU A 1 74 ? -24.092 8.133 37.775 1.00 56.94 74 LEU A C 1
ATOM 552 O O . LEU A 1 74 ? -25.185 7.596 37.955 1.00 56.94 74 LEU A O 1
ATOM 556 N N . VAL A 1 75 ? -23.066 7.492 37.222 1.00 59.69 75 VAL A N 1
ATOM 557 C CA . VAL A 1 75 ? -23.199 6.121 36.748 1.00 59.69 75 VAL A CA 1
ATOM 558 C C . VAL A 1 75 ? -23.515 5.214 37.974 1.00 59.69 75 VAL A C 1
ATOM 560 O O . VAL A 1 75 ? -24.253 4.245 37.808 1.00 59.69 75 VAL A O 1
ATOM 563 N N . ILE A 1 76 ? -22.968 5.474 39.190 1.00 61.53 76 ILE A N 1
ATOM 564 C CA . ILE A 1 76 ? -23.179 4.604 40.380 1.00 61.53 76 ILE A CA 1
ATOM 565 C C . ILE A 1 76 ? -24.662 4.623 40.691 1.00 61.53 76 ILE A C 1
ATOM 567 O O . ILE A 1 76 ? -25.293 3.576 40.821 1.00 61.53 76 ILE A O 1
ATOM 571 N N . VAL A 1 77 ? -25.227 5.826 40.747 1.00 62.34 77 VAL A N 1
ATOM 572 C CA . VAL A 1 77 ? -26.651 6.044 40.983 1.00 62.34 77 VAL A CA 1
ATOM 573 C C . VAL A 1 77 ? -27.496 5.351 39.912 1.00 62.34 77 VAL A C 1
ATOM 575 O O . VAL A 1 77 ? -28.466 4.680 40.257 1.00 62.34 77 VAL A O 1
ATOM 578 N N . VAL A 1 78 ? -27.113 5.437 38.634 1.00 64.56 78 VAL A N 1
ATOM 579 C CA . VAL A 1 78 ? -27.831 4.782 37.525 1.00 64.56 78 VAL A CA 1
ATOM 580 C C . VAL A 1 78 ? -27.778 3.260 37.632 1.00 64.56 78 VAL A C 1
ATOM 582 O O . VAL A 1 78 ? -28.807 2.605 37.481 1.00 64.56 78 VAL A O 1
ATOM 585 N N . VAL A 1 79 ? -26.621 2.674 37.939 1.00 66.50 79 VAL A N 1
ATOM 586 C CA . VAL A 1 79 ? -26.488 1.219 38.074 1.00 66.50 79 VAL A CA 1
ATOM 587 C C . VAL A 1 79 ? -27.228 0.711 39.301 1.00 66.50 79 VAL A C 1
ATOM 589 O O . VAL A 1 79 ? -27.951 -0.278 39.193 1.00 66.50 79 VAL A O 1
ATOM 592 N N . PHE A 1 80 ? -27.152 1.403 40.439 1.00 69.25 80 PHE A N 1
ATOM 593 C CA . PHE A 1 80 ? -27.980 1.064 41.597 1.00 69.25 80 PHE A CA 1
ATOM 594 C C . PHE A 1 80 ? -29.472 1.155 41.266 1.00 69.25 80 PHE A C 1
ATOM 596 O O . PHE A 1 80 ? -30.213 0.225 41.580 1.00 69.25 80 PHE A O 1
ATOM 603 N N . ALA A 1 81 ? -29.908 2.213 40.579 1.00 67.19 81 ALA A N 1
ATOM 604 C CA . ALA A 1 81 ? -31.298 2.378 40.170 1.00 67.19 81 ALA A CA 1
ATOM 605 C C . ALA A 1 81 ? -31.757 1.271 39.209 1.00 67.19 81 ALA A C 1
ATOM 607 O O . ALA A 1 81 ? -32.835 0.719 39.405 1.00 67.19 81 ALA A O 1
ATOM 608 N N . LEU A 1 82 ? -30.941 0.893 38.220 1.00 67.44 82 LEU A N 1
ATOM 609 C CA . LEU A 1 82 ? -31.244 -0.180 37.265 1.00 67.44 82 LEU A CA 1
ATOM 610 C C . LEU A 1 82 ? -31.268 -1.556 37.923 1.00 67.44 82 LEU A C 1
ATOM 612 O O . LEU A 1 82 ? -32.179 -2.339 37.669 1.00 67.44 82 LEU A O 1
ATOM 616 N N . THR A 1 83 ? -30.305 -1.846 38.797 1.00 70.06 83 THR A N 1
ATOM 617 C CA . THR A 1 83 ? -30.247 -3.124 39.521 1.00 70.06 83 THR A CA 1
ATOM 618 C C . THR A 1 83 ? -31.443 -3.248 40.465 1.00 70.06 83 THR A C 1
ATOM 620 O O . THR A 1 83 ? -32.070 -4.304 40.550 1.00 70.06 83 THR A O 1
ATOM 623 N N . PHE A 1 84 ? -31.821 -2.146 41.120 1.00 69.12 84 PHE A N 1
ATOM 624 C CA . PHE A 1 84 ? -32.996 -2.079 41.982 1.00 69.12 84 PHE A CA 1
ATOM 625 C C . PHE A 1 84 ? -34.311 -2.172 41.193 1.00 69.12 84 PHE A C 1
ATOM 627 O O . PHE A 1 84 ? -35.208 -2.905 41.601 1.00 69.12 84 PHE A O 1
ATOM 634 N N . LEU A 1 85 ? -34.418 -1.506 40.038 1.00 70.19 85 LEU A N 1
ATOM 635 C CA . LEU A 1 85 ? -35.560 -1.619 39.122 1.00 70.19 85 LEU A CA 1
ATOM 636 C C . LEU A 1 85 ? -35.710 -3.039 38.578 1.00 70.19 85 LEU A C 1
ATOM 638 O O . LEU A 1 85 ? -36.815 -3.571 38.566 1.00 70.19 85 LEU A O 1
ATOM 642 N N . MET A 1 86 ? -34.614 -3.678 38.171 1.00 70.62 86 MET A N 1
ATOM 643 C CA . MET A 1 86 ? -34.623 -5.059 37.693 1.00 70.62 86 MET A CA 1
ATOM 644 C C . MET A 1 86 ? -35.055 -6.024 38.804 1.00 70.62 86 MET A C 1
ATOM 646 O O . MET A 1 86 ? -35.858 -6.925 38.562 1.00 70.62 86 MET A O 1
ATOM 650 N N . TRP A 1 87 ? -34.587 -5.800 40.036 1.00 72.56 87 TRP A N 1
ATOM 651 C CA . TRP A 1 87 ? -35.021 -6.559 41.208 1.00 72.56 87 TRP A CA 1
ATOM 652 C C . TRP A 1 87 ? -36.508 -6.349 41.527 1.00 72.56 87 TRP A C 1
ATOM 654 O O . TRP A 1 87 ? -37.226 -7.324 41.757 1.00 72.56 87 TRP A O 1
ATOM 664 N N . LEU A 1 88 ? -36.996 -5.104 41.493 1.00 71.25 88 LEU A N 1
ATOM 665 C CA . LEU A 1 88 ? -38.413 -4.792 41.689 1.00 71.25 88 LEU A CA 1
ATOM 666 C C . LEU A 1 88 ? -39.285 -5.437 40.612 1.00 71.25 88 LEU A C 1
ATOM 668 O O . LEU A 1 88 ? -40.278 -6.071 40.954 1.00 71.25 88 LEU A O 1
ATOM 672 N N . MET A 1 89 ? -38.881 -5.368 39.344 1.00 68.06 89 MET A N 1
ATOM 673 C CA . MET A 1 89 ? -39.619 -5.970 38.231 1.00 68.06 89 MET A CA 1
ATOM 674 C C . MET A 1 89 ? -39.675 -7.496 38.332 1.00 68.06 89 MET A C 1
ATOM 676 O O . MET A 1 89 ? -40.731 -8.083 38.090 1.00 68.06 89 MET A O 1
ATOM 680 N N . LEU A 1 90 ? -38.584 -8.149 38.749 1.00 67.94 90 LEU A N 1
ATOM 681 C CA . LEU A 1 90 ? -38.569 -9.591 39.018 1.00 67.94 90 LEU A CA 1
ATOM 682 C C . LEU A 1 90 ? -39.498 -9.944 40.194 1.00 67.94 90 LEU A C 1
ATOM 684 O O . LEU A 1 90 ? -40.258 -10.911 40.153 1.00 67.94 90 LEU A O 1
ATOM 688 N N . ARG A 1 91 ? -39.479 -9.132 41.255 1.00 69.25 91 ARG A N 1
ATOM 689 C CA . ARG A 1 91 ? -40.361 -9.325 42.408 1.00 69.25 91 ARG A CA 1
ATOM 690 C C . ARG A 1 91 ? -41.829 -9.116 42.037 1.00 69.25 91 ARG A C 1
ATOM 692 O O . ARG A 1 91 ? -42.678 -9.872 42.497 1.00 69.25 91 ARG A O 1
ATOM 699 N N . GLU A 1 92 ? -42.140 -8.125 41.208 1.00 66.69 92 GLU A N 1
ATOM 700 C CA . GLU A 1 92 ? -43.504 -7.815 40.774 1.00 66.69 92 GLU A CA 1
ATOM 701 C C . GLU A 1 92 ? -44.057 -8.813 39.753 1.00 66.69 92 GLU A C 1
ATOM 703 O O . GLU A 1 92 ? -45.257 -9.089 39.786 1.00 66.69 92 GLU A O 1
ATOM 708 N N . THR A 1 93 ? -43.211 -9.410 38.907 1.00 62.25 93 THR A N 1
ATOM 709 C CA . THR A 1 93 ? -43.622 -10.482 37.979 1.00 62.25 93 THR A CA 1
ATOM 710 C C . THR A 1 93 ? -44.024 -11.762 38.717 1.00 62.25 93 THR A C 1
ATOM 712 O O . THR A 1 93 ? -45.015 -12.395 38.339 1.00 62.25 93 THR A O 1
ATOM 715 N N . PHE A 1 94 ? -43.322 -12.118 39.800 1.00 60.22 94 PHE A N 1
ATOM 716 C CA . PHE A 1 94 ? -43.597 -13.326 40.595 1.00 60.22 94 PHE A CA 1
ATOM 717 C C . PHE A 1 94 ? -44.450 -13.094 41.856 1.00 60.22 94 PHE A C 1
ATOM 719 O O . PHE A 1 94 ? -44.785 -14.056 42.551 1.00 60.22 94 PHE A O 1
ATOM 726 N N . ALA A 1 95 ? -44.856 -11.855 42.151 1.00 60.16 95 ALA A N 1
ATOM 727 C CA . ALA A 1 95 ? -45.729 -11.556 43.284 1.00 60.16 95 ALA A CA 1
ATOM 728 C C . ALA A 1 95 ? -47.106 -12.239 43.134 1.00 60.16 95 ALA A C 1
ATOM 730 O O . ALA A 1 95 ? -47.786 -12.131 42.105 1.00 60.16 95 ALA A O 1
ATOM 731 N N . GLN A 1 96 ? -47.532 -12.954 44.178 1.00 50.34 96 GLN A N 1
ATOM 732 C CA . GLN A 1 96 ? -48.849 -13.593 44.237 1.00 50.34 96 GLN A CA 1
ATOM 733 C C . GLN A 1 96 ? -49.956 -12.526 44.307 1.00 50.34 96 GLN A C 1
ATOM 735 O O . GLN A 1 96 ? -49.957 -11.699 45.213 1.00 50.34 96 GLN A O 1
ATOM 740 N N . GLY A 1 97 ? -50.902 -12.558 43.355 1.00 60.00 97 GLY A N 1
ATOM 741 C CA . GLY A 1 97 ? -52.123 -11.732 43.370 1.00 60.00 97 GLY A CA 1
ATOM 742 C C . GLY A 1 97 ? -52.342 -10.778 42.184 1.00 60.00 97 GLY A C 1
ATOM 743 O O . GLY A 1 97 ? -53.407 -10.170 42.108 1.00 60.00 97 GLY A O 1
ATOM 744 N N . ARG A 1 98 ? -51.397 -10.645 41.240 1.00 61.16 98 ARG A N 1
ATOM 745 C CA . ARG A 1 98 ? -51.535 -9.722 40.090 1.00 61.16 98 ARG A CA 1
ATOM 746 C C . ARG A 1 98 ? -52.253 -10.302 38.869 1.00 61.16 98 ARG A C 1
ATOM 748 O O . ARG A 1 98 ? -52.183 -11.500 38.589 1.00 61.16 98 ARG A O 1
ATOM 755 N N . ARG A 1 99 ? -52.907 -9.411 38.111 1.00 69.19 99 ARG A N 1
ATOM 756 C CA . ARG A 1 99 ? -53.614 -9.719 36.855 1.00 69.19 99 ARG A CA 1
ATOM 757 C C . ARG A 1 99 ? -52.616 -10.101 35.752 1.00 69.19 99 ARG A C 1
ATOM 759 O O . ARG A 1 99 ? -51.534 -9.530 35.656 1.00 69.19 99 ARG A O 1
ATOM 766 N N . TRP A 1 100 ? -53.003 -11.033 34.876 1.00 67.38 100 TRP A N 1
ATOM 767 C CA . TRP A 1 100 ? -52.188 -11.489 33.734 1.00 67.38 100 TRP A CA 1
ATOM 768 C C . TRP A 1 100 ? -51.719 -10.352 32.811 1.00 67.38 100 TRP A C 1
ATOM 770 O O . TRP A 1 100 ? -50.630 -10.424 32.249 1.00 67.38 100 TRP A O 1
ATOM 780 N N . THR A 1 101 ? -52.500 -9.278 32.700 1.00 66.12 101 THR A N 1
ATOM 781 C CA . THR A 1 101 ? -52.154 -8.081 31.922 1.00 66.12 101 THR A CA 1
ATOM 782 C C . THR A 1 101 ? -50.945 -7.329 32.477 1.00 66.12 101 THR A C 1
ATOM 784 O O . THR A 1 101 ? -50.111 -6.873 31.705 1.00 66.12 101 THR A O 1
ATOM 787 N N . GLU A 1 102 ? -50.784 -7.247 33.798 1.00 67.75 102 GLU A N 1
ATOM 788 C CA . GLU A 1 102 ? -49.619 -6.589 34.410 1.00 67.75 102 GLU A CA 1
ATOM 789 C C . GLU A 1 102 ? -48.346 -7.424 34.236 1.00 67.75 102 GLU A C 1
ATOM 791 O O . GLU A 1 102 ? -47.261 -6.874 34.049 1.00 67.75 102 GLU A O 1
ATOM 796 N N . ARG A 1 103 ? -48.479 -8.757 34.208 1.00 68.19 103 ARG A N 1
ATOM 797 C CA . ARG A 1 103 ? -47.376 -9.677 33.883 1.00 68.19 103 ARG A CA 1
ATOM 798 C C . ARG A 1 103 ? -46.917 -9.527 32.433 1.00 68.19 103 ARG A C 1
ATOM 800 O O . ARG A 1 103 ? -45.720 -9.541 32.171 1.00 68.19 103 ARG A O 1
ATOM 807 N N . LEU A 1 104 ? -47.859 -9.318 31.512 1.00 72.38 104 LEU A N 1
ATOM 808 C CA . LEU A 1 104 ? -47.577 -9.066 30.096 1.00 72.38 104 LEU A CA 1
ATOM 809 C C . LEU A 1 104 ? -46.839 -7.745 29.842 1.00 72.38 104 LEU A C 1
ATOM 811 O O . LEU A 1 104 ? -46.145 -7.646 28.840 1.00 72.38 104 LEU A O 1
ATOM 815 N N . VAL A 1 105 ? -46.954 -6.753 30.729 1.00 74.38 105 VAL A N 1
ATOM 816 C CA . VAL A 1 105 ? -46.216 -5.478 30.623 1.00 74.38 105 VAL A CA 1
ATOM 817 C C . VAL A 1 105 ? -44.853 -5.553 31.316 1.00 74.38 105 VAL A C 1
ATOM 819 O O . VAL A 1 105 ? -43.855 -5.062 30.795 1.00 74.38 105 VAL A O 1
ATOM 822 N N . THR A 1 106 ? -44.788 -6.196 32.482 1.00 69.44 106 THR A N 1
ATOM 823 C CA . THR A 1 106 ? -43.554 -6.291 33.280 1.00 69.44 106 THR A CA 1
ATOM 824 C C . THR A 1 106 ? -42.547 -7.293 32.713 1.00 69.44 106 THR A C 1
ATOM 826 O O . THR A 1 106 ? -41.344 -7.066 32.817 1.00 69.44 106 THR A O 1
ATOM 829 N N . PHE A 1 107 ? -43.002 -8.366 32.056 1.00 73.12 107 PHE A N 1
ATOM 830 C CA . PHE A 1 107 ? -42.114 -9.374 31.471 1.00 73.12 107 PHE A CA 1
ATOM 831 C C . PHE A 1 107 ? -41.263 -8.847 30.294 1.00 73.12 107 PHE A C 1
ATOM 833 O O . PHE A 1 107 ? -40.043 -8.995 30.360 1.00 73.12 107 PHE A O 1
ATOM 840 N N . PRO A 1 108 ? -41.816 -8.175 29.260 1.00 76.31 108 PRO A N 1
ATOM 841 C CA . PRO A 1 108 ? -41.008 -7.573 28.196 1.00 76.31 108 PRO A CA 1
ATOM 842 C C . PRO A 1 108 ? -40.033 -6.522 28.727 1.00 76.31 108 PRO A C 1
ATOM 844 O O . PRO A 1 108 ? -38.893 -6.454 28.275 1.00 76.31 108 PRO A O 1
ATOM 847 N N . LEU A 1 109 ? -40.459 -5.731 29.717 1.00 74.00 109 LEU A N 1
ATOM 848 C CA . LEU A 1 109 ? -39.615 -4.718 30.346 1.00 74.00 109 LEU A CA 1
ATOM 849 C C . LEU A 1 109 ? -38.441 -5.350 31.107 1.00 74.00 109 LEU A C 1
ATOM 851 O O . LEU A 1 109 ? -37.316 -4.865 31.014 1.00 74.00 109 LEU A O 1
ATOM 855 N N . TYR A 1 110 ? -38.679 -6.457 31.815 1.00 73.12 110 TYR A N 1
ATOM 856 C CA . TYR A 1 110 ? -37.621 -7.234 32.456 1.00 73.12 110 TYR A CA 1
ATOM 857 C C . TYR A 1 110 ? -36.645 -7.817 31.429 1.00 73.12 110 TYR A C 1
ATOM 859 O O . TYR A 1 110 ? -35.439 -7.676 31.598 1.00 73.12 110 TYR A O 1
ATOM 867 N N . VAL A 1 111 ? -37.149 -8.421 30.347 1.00 77.19 111 VAL A N 1
ATOM 868 C CA . VAL A 1 111 ? -36.308 -8.958 29.263 1.00 77.19 111 VAL A CA 1
ATOM 869 C C . VAL A 1 111 ? -35.453 -7.854 28.642 1.00 77.19 111 VAL A C 1
ATOM 871 O O . VAL A 1 111 ? -34.256 -8.048 28.450 1.00 77.19 111 VAL A O 1
ATOM 874 N N . PHE A 1 112 ? -36.032 -6.677 28.395 1.00 75.62 112 PHE A N 1
ATOM 875 C CA . PHE A 1 112 ? -35.296 -5.517 27.902 1.00 75.62 112 PHE A CA 1
ATOM 876 C C . PHE A 1 112 ? -34.175 -5.106 28.866 1.00 75.62 112 PHE A C 1
ATOM 878 O O . PHE A 1 112 ? -33.022 -5.016 28.451 1.00 75.62 112 PHE A O 1
ATOM 885 N N . LEU A 1 113 ? -34.481 -4.927 30.155 1.00 72.69 113 LEU A N 1
ATOM 886 C CA . LEU A 1 113 ? -33.492 -4.572 31.180 1.00 72.69 113 LEU A CA 1
ATOM 887 C C . LEU A 1 113 ? -32.397 -5.637 31.335 1.00 72.69 113 LEU A C 1
ATOM 889 O O . LEU A 1 113 ? -31.229 -5.291 31.510 1.00 72.69 113 LEU A O 1
ATOM 893 N N . ALA A 1 114 ? -32.751 -6.919 31.233 1.00 73.38 114 ALA A N 1
ATOM 894 C CA . ALA A 1 114 ? -31.812 -8.031 31.312 1.00 73.38 114 ALA A CA 1
ATOM 895 C C . ALA A 1 114 ? -30.856 -8.050 30.111 1.00 73.38 114 ALA A C 1
ATOM 897 O O . ALA A 1 114 ? -29.647 -8.140 30.302 1.00 73.38 114 ALA A O 1
ATOM 898 N N . ILE A 1 115 ? -31.371 -7.893 28.886 1.00 76.50 115 ILE A N 1
ATOM 899 C CA . ILE A 1 115 ? -30.545 -7.771 27.673 1.00 76.50 115 ILE A CA 1
ATOM 900 C C . ILE A 1 115 ? -29.617 -6.557 27.786 1.00 76.50 115 ILE A C 1
ATOM 902 O O . ILE A 1 115 ? -28.430 -6.648 27.474 1.00 76.50 115 ILE A O 1
ATOM 906 N N . TRP A 1 116 ? -30.134 -5.437 28.296 1.00 73.81 116 TRP A N 1
ATOM 907 C CA . TRP A 1 116 ? -29.355 -4.221 28.505 1.00 73.81 116 TRP A CA 1
ATOM 908 C C . TRP A 1 116 ? -28.221 -4.435 29.523 1.00 73.81 116 TRP A C 1
ATOM 910 O O . TRP A 1 116 ? -27.074 -4.081 29.257 1.00 73.81 116 TRP A O 1
ATOM 920 N N . SER A 1 117 ? -28.506 -5.094 30.652 1.00 72.00 117 SER A N 1
ATOM 921 C CA . SER A 1 117 ? -27.512 -5.451 31.674 1.00 72.00 117 SER A CA 1
ATOM 922 C C . SER A 1 117 ? -26.451 -6.425 31.148 1.00 72.00 117 SER A C 1
ATOM 924 O O . SER A 1 117 ? -25.264 -6.212 31.397 1.00 72.00 117 SER A O 1
ATOM 926 N N . ILE A 1 118 ? -26.843 -7.436 30.364 1.00 77.44 118 ILE A N 1
ATOM 927 C CA . ILE A 1 118 ? -25.908 -8.362 29.704 1.00 77.44 118 ILE A CA 1
ATOM 928 C C . ILE A 1 118 ? -24.972 -7.596 28.762 1.00 77.44 118 ILE A C 1
ATOM 930 O O . ILE A 1 118 ? -23.775 -7.872 28.749 1.00 77.44 118 ILE A O 1
ATOM 934 N N . GLY A 1 119 ? -25.476 -6.597 28.030 1.00 72.56 119 GLY A N 1
ATOM 935 C CA . GLY A 1 119 ? -24.657 -5.744 27.165 1.00 72.56 119 GLY A CA 1
ATOM 936 C C . GLY A 1 119 ? -23.558 -4.982 27.916 1.00 72.56 119 GLY A C 1
ATOM 937 O O . GLY A 1 119 ? -22.411 -4.954 27.470 1.00 72.56 119 GLY A O 1
ATOM 938 N N . PHE A 1 120 ? -23.861 -4.421 29.090 1.00 69.44 120 PHE A N 1
ATOM 939 C CA . PHE A 1 120 ? -22.844 -3.756 29.919 1.00 69.44 120 PHE A CA 1
ATOM 940 C C . PHE A 1 120 ? -21.905 -4.738 30.622 1.00 69.44 120 PHE A C 1
ATOM 942 O O . PHE A 1 120 ? -20.705 -4.478 30.700 1.00 69.44 120 PHE A O 1
ATOM 949 N N . GLY A 1 121 ? -22.413 -5.890 31.072 1.00 68.38 121 GLY A N 1
ATOM 950 C CA . GLY A 1 121 ? -21.581 -6.974 31.600 1.00 68.38 121 GLY A CA 1
ATOM 951 C C . GLY A 1 121 ? -20.598 -7.519 30.557 1.00 68.38 121 GLY A C 1
ATOM 952 O O . GLY A 1 121 ? -19.440 -7.786 30.876 1.00 68.38 121 GLY A O 1
ATOM 953 N N . TYR A 1 122 ? -21.022 -7.600 29.293 1.00 68.69 122 TYR A N 1
ATOM 954 C CA . TYR A 1 122 ? -20.161 -7.933 28.158 1.00 68.69 122 TYR A CA 1
ATOM 955 C C . TYR A 1 122 ? -19.072 -6.877 27.939 1.00 68.69 122 TYR A C 1
ATOM 957 O O . TYR A 1 122 ? -17.919 -7.229 27.710 1.00 68.69 122 TYR A O 1
ATOM 965 N N . GLY A 1 123 ? -19.401 -5.591 28.090 1.00 64.94 123 GLY A N 1
ATOM 966 C CA . GLY A 1 123 ? -18.417 -4.509 28.057 1.00 64.94 123 GLY A CA 1
ATOM 967 C C . GLY A 1 123 ? -17.323 -4.646 29.116 1.00 64.94 123 GLY A C 1
ATOM 968 O O . GLY A 1 123 ? -16.145 -4.500 28.805 1.00 64.94 123 GLY A O 1
ATOM 969 N N . PHE A 1 124 ? -17.690 -4.997 30.350 1.00 66.31 124 PHE A N 1
ATOM 970 C CA . PHE A 1 124 ? -16.726 -5.280 31.418 1.00 66.31 124 PHE A CA 1
ATOM 971 C C . PHE A 1 124 ? -15.846 -6.497 31.117 1.00 66.31 124 PHE A C 1
ATOM 973 O O . PHE A 1 124 ? -14.628 -6.437 31.286 1.00 66.31 124 PHE A O 1
ATOM 980 N N . TRP A 1 125 ? -16.444 -7.585 30.624 1.00 68.25 125 TRP A N 1
ATOM 981 C CA . TRP A 1 125 ? -15.693 -8.766 30.193 1.00 68.25 125 TRP A CA 1
ATOM 982 C C . TRP A 1 125 ? -14.699 -8.428 29.068 1.00 68.25 125 TRP A C 1
ATOM 984 O O . TRP A 1 125 ? -13.545 -8.858 29.109 1.00 68.25 125 TRP A O 1
ATOM 994 N N . TRP A 1 126 ? -15.110 -7.587 28.114 1.00 64.38 126 TRP A N 1
ATOM 995 C CA . TRP A 1 126 ? -14.252 -7.112 27.029 1.00 64.38 126 TRP A CA 1
ATOM 996 C C . TRP A 1 126 ? -13.098 -6.231 27.534 1.00 64.38 126 TRP A C 1
ATOM 998 O O . TRP A 1 126 ? -11.968 -6.387 27.073 1.00 64.38 126 TRP A O 1
ATOM 1008 N N . SER A 1 127 ? -13.369 -5.363 28.519 1.00 62.06 127 SER A N 1
ATOM 1009 C CA . SER A 1 127 ? -12.381 -4.497 29.186 1.00 62.06 127 SER A CA 1
ATOM 1010 C C . SER A 1 127 ? -11.273 -5.303 29.874 1.00 62.06 127 SER A C 1
ATOM 1012 O O . SER A 1 127 ? -10.098 -4.957 29.770 1.00 62.06 127 SER A O 1
ATOM 1014 N N . LEU A 1 128 ? -11.642 -6.398 30.553 1.00 59.25 128 LEU A N 1
ATOM 1015 C CA . LEU A 1 128 ? -10.720 -7.190 31.373 1.00 59.25 128 LEU A CA 1
ATOM 1016 C C . LEU A 1 128 ? -9.967 -8.292 30.624 1.00 59.25 128 LEU A C 1
ATOM 1018 O O . LEU A 1 128 ? -8.843 -8.599 31.008 1.00 59.25 128 LEU A O 1
ATOM 1022 N N . ILE A 1 129 ? -10.590 -8.936 29.630 1.00 56.31 129 ILE A N 1
ATOM 1023 C CA . ILE A 1 129 ? -10.064 -10.189 29.059 1.00 56.31 129 ILE A CA 1
ATOM 1024 C C . ILE A 1 129 ? -9.748 -10.062 27.566 1.00 56.31 129 ILE A C 1
ATOM 1026 O O . ILE A 1 129 ? -8.694 -10.509 27.128 1.00 56.31 129 ILE A O 1
ATOM 1030 N N . ALA A 1 130 ? -10.621 -9.445 26.769 1.00 56.38 130 ALA A N 1
ATOM 1031 C CA . ALA A 1 130 ? -10.493 -9.481 25.309 1.00 56.38 130 ALA A CA 1
ATOM 1032 C C . ALA A 1 130 ? -9.708 -8.300 24.712 1.00 56.38 130 ALA A C 1
ATOM 1034 O O . ALA A 1 130 ? -9.198 -8.407 23.595 1.00 56.38 130 ALA A O 1
ATOM 1035 N N . GLY A 1 131 ? -9.605 -7.175 25.426 1.00 53.50 131 GLY A N 1
ATOM 1036 C CA . GLY A 1 131 ? -9.022 -5.950 24.880 1.00 53.50 131 GLY A CA 1
ATOM 1037 C C . GLY A 1 131 ? -7.549 -6.080 24.482 1.00 53.50 131 GLY A C 1
ATOM 1038 O O . GLY A 1 131 ? -7.186 -5.691 23.368 1.00 53.50 131 GLY A O 1
ATOM 1039 N N . GLU A 1 132 ? -6.716 -6.670 25.348 1.00 56.69 132 GLU A N 1
ATOM 1040 C CA . GLU A 1 132 ? -5.270 -6.822 25.104 1.00 56.69 132 GLU A CA 1
ATOM 1041 C C . GLU A 1 132 ? -4.981 -7.770 23.931 1.00 56.69 132 GLU A C 1
ATOM 1043 O O . GLU A 1 132 ? -4.194 -7.460 23.032 1.00 56.69 132 GLU A O 1
ATOM 1048 N N . GLU A 1 133 ? -5.681 -8.903 23.874 1.00 55.22 133 GLU A N 1
ATOM 1049 C CA . GLU A 1 133 ? -5.503 -9.902 22.818 1.00 55.22 133 GLU A CA 1
ATOM 1050 C C . GLU A 1 133 ? -6.055 -9.414 21.466 1.00 55.22 133 GLU A C 1
ATOM 1052 O O . GLU A 1 133 ? -5.419 -9.599 20.423 1.00 55.22 133 GLU A O 1
ATOM 1057 N N . ALA A 1 134 ? -7.173 -8.676 21.466 1.00 54.12 134 ALA A N 1
ATOM 1058 C CA . ALA A 1 134 ? -7.729 -8.052 20.266 1.00 54.12 134 ALA A CA 1
ATOM 1059 C C . ALA A 1 134 ? -6.860 -6.901 19.725 1.00 54.12 134 ALA A C 1
ATOM 1061 O O . ALA A 1 134 ? -6.842 -6.666 18.515 1.00 54.12 134 ALA A O 1
ATOM 1062 N N . THR A 1 135 ? -6.122 -6.191 20.583 1.00 56.09 135 THR A N 1
ATOM 1063 C CA . THR A 1 135 ? -5.204 -5.116 20.162 1.00 56.09 135 THR A CA 1
ATOM 1064 C C . THR A 1 135 ? -3.908 -5.679 19.584 1.00 56.09 135 THR A C 1
ATOM 1066 O O . THR A 1 135 ? -3.481 -5.242 18.512 1.00 56.09 135 THR A O 1
ATOM 1069 N N . ARG A 1 136 ? -3.334 -6.725 20.199 1.00 60.97 136 ARG A N 1
ATOM 1070 C CA . ARG A 1 136 ? -2.192 -7.463 19.622 1.00 60.97 136 ARG A CA 1
ATOM 1071 C C . ARG A 1 136 ? -2.541 -8.111 18.278 1.00 60.97 136 ARG A C 1
ATOM 1073 O O . ARG A 1 136 ? -1.762 -8.032 17.326 1.00 60.97 136 ARG A O 1
ATOM 1080 N N . THR A 1 137 ? -3.735 -8.692 18.168 1.00 62.03 137 THR A N 1
ATOM 1081 C CA . THR A 1 137 ? -4.226 -9.294 16.916 1.00 62.03 137 THR A CA 1
ATOM 1082 C C . THR A 1 137 ? -4.529 -8.230 15.851 1.00 62.03 137 THR A C 1
ATOM 1084 O O . THR A 1 137 ? -4.239 -8.418 14.674 1.00 62.03 137 THR A O 1
ATOM 1087 N N . GLY A 1 138 ? -5.071 -7.073 16.246 1.00 59.69 138 GLY A N 1
ATOM 1088 C CA . GLY A 1 138 ? -5.352 -5.963 15.331 1.00 59.69 138 GLY A CA 1
ATOM 1089 C C . GLY A 1 138 ? -4.093 -5.335 14.728 1.00 59.69 138 GLY A C 1
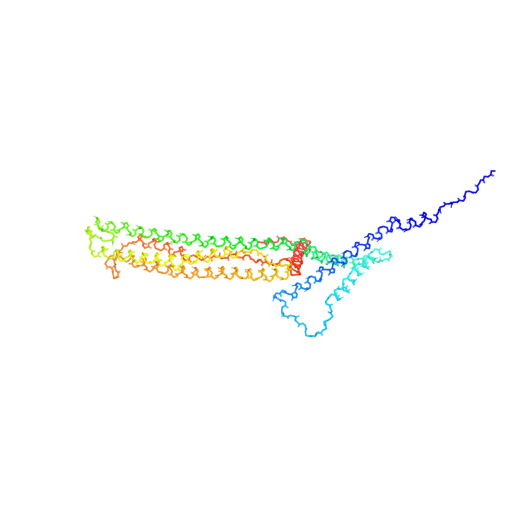ATOM 1090 O O . GLY A 1 138 ? -4.081 -5.019 13.539 1.00 59.69 138 GLY A O 1
ATOM 1091 N N . LEU A 1 139 ? -3.023 -5.196 15.520 1.00 63.78 139 LEU A N 1
ATOM 1092 C CA . LEU A 1 139 ? -1.729 -4.739 15.011 1.00 63.78 139 LEU A CA 1
ATOM 1093 C C . LEU A 1 139 ? -1.073 -5.755 14.098 1.00 63.78 139 LEU A C 1
ATOM 1095 O O . LEU A 1 139 ? -0.690 -5.383 12.999 1.00 63.78 139 LEU A O 1
ATOM 1099 N N . SER A 1 140 ? -0.953 -7.012 14.525 1.00 62.34 140 SER A N 1
ATOM 1100 C CA . SER A 1 140 ? -0.352 -8.052 13.680 1.00 62.34 140 SER A CA 1
ATOM 1101 C C . SER A 1 140 ? -1.091 -8.194 12.346 1.00 62.34 140 SER A C 1
ATOM 1103 O O . SER A 1 140 ? -0.442 -8.302 11.312 1.00 62.34 140 SER A O 1
ATOM 1105 N N . GLY A 1 141 ? -2.423 -8.062 12.338 1.00 64.69 141 GLY A N 1
ATOM 1106 C CA . GLY A 1 141 ? -3.214 -7.987 11.108 1.00 64.69 141 GLY A CA 1
ATOM 1107 C C . GLY A 1 141 ? -2.886 -6.766 10.239 1.00 64.69 141 GLY A C 1
ATOM 1108 O O . GLY A 1 141 ? -2.628 -6.924 9.053 1.00 64.69 141 GLY A O 1
ATOM 1109 N N . LEU A 1 142 ? -2.819 -5.555 10.809 1.00 66.25 142 LEU A N 1
ATOM 1110 C CA . LEU A 1 142 ? -2.423 -4.354 10.051 1.00 66.25 142 LEU A CA 1
ATOM 1111 C C . LEU A 1 142 ? -0.995 -4.470 9.492 1.00 66.25 142 LEU A C 1
ATOM 1113 O O . LEU A 1 142 ? -0.714 -3.996 8.395 1.00 66.25 142 LEU A O 1
ATOM 1117 N N . GLN A 1 143 ? -0.089 -5.067 10.262 1.00 67.19 143 GLN A N 1
ATOM 1118 C CA . GLN A 1 143 ? 1.302 -5.287 9.877 1.00 67.19 143 GLN A CA 1
ATOM 1119 C C . GLN A 1 143 ? 1.400 -6.288 8.728 1.00 67.19 143 GLN A C 1
ATOM 1121 O O . GLN A 1 143 ? 2.138 -6.046 7.775 1.00 67.19 143 GLN A O 1
ATOM 1126 N N . GLN A 1 144 ? 0.623 -7.369 8.795 1.00 71.75 144 GLN A N 1
ATOM 1127 C CA . GLN A 1 144 ? 0.514 -8.347 7.724 1.00 71.75 144 GLN A CA 1
ATOM 1128 C C . GLN A 1 144 ? -0.079 -7.714 6.461 1.00 71.75 144 GLN A C 1
ATOM 1130 O O . GLN A 1 144 ? 0.543 -7.795 5.410 1.00 71.75 144 GLN A O 1
ATOM 1135 N N . ASP A 1 145 ? -1.186 -6.976 6.575 1.00 69.31 145 ASP A N 1
ATOM 1136 C CA . ASP A 1 145 ? -1.813 -6.284 5.442 1.00 69.31 145 ASP A CA 1
ATOM 1137 C C . ASP A 1 145 ? -0.856 -5.262 4.799 1.00 69.31 145 ASP A C 1
ATOM 1139 O O . ASP A 1 145 ? -0.775 -5.152 3.574 1.00 69.31 145 ASP A O 1
ATOM 1143 N N . ALA A 1 146 ? -0.102 -4.511 5.611 1.00 67.25 146 ALA A N 1
ATOM 1144 C CA . ALA A 1 146 ? 0.902 -3.568 5.121 1.00 67.25 146 ALA A CA 1
ATOM 1145 C C . ALA A 1 146 ? 2.073 -4.287 4.430 1.00 67.25 146 ALA A C 1
ATOM 1147 O O . ALA A 1 146 ? 2.543 -3.818 3.392 1.00 67.25 146 ALA A O 1
ATOM 1148 N N . GLY A 1 147 ? 2.523 -5.422 4.972 1.00 72.94 147 GLY A N 1
ATOM 1149 C CA . GLY A 1 147 ? 3.549 -6.274 4.371 1.00 72.94 147 GLY A CA 1
ATOM 1150 C C . GLY A 1 147 ? 3.105 -6.876 3.038 1.00 72.94 147 GLY A C 1
ATOM 1151 O O . GLY A 1 147 ? 3.831 -6.766 2.048 1.00 72.94 147 GLY A O 1
ATOM 1152 N N . ASP A 1 148 ? 1.894 -7.428 2.986 1.00 76.38 148 ASP A N 1
ATOM 1153 C CA . ASP A 1 148 ? 1.294 -8.021 1.791 1.00 76.38 148 ASP A CA 1
ATOM 1154 C C . ASP A 1 148 ? 1.109 -6.962 0.699 1.00 76.38 148 ASP A C 1
ATOM 1156 O O . ASP A 1 148 ? 1.554 -7.144 -0.437 1.00 76.38 148 ASP A O 1
ATOM 1160 N N . ALA A 1 149 ? 0.555 -5.800 1.052 1.00 71.25 149 ALA A N 1
ATOM 1161 C CA . ALA A 1 149 ? 0.394 -4.685 0.127 1.00 71.25 149 ALA A CA 1
ATOM 1162 C C . ALA A 1 149 ? 1.742 -4.169 -0.405 1.00 71.25 149 ALA A C 1
ATOM 1164 O O . ALA A 1 149 ? 1.877 -3.878 -1.596 1.00 71.25 149 ALA A O 1
ATOM 1165 N N . ALA A 1 150 ? 2.761 -4.094 0.452 1.00 75.56 150 ALA A N 1
ATOM 1166 C CA . ALA A 1 150 ? 4.098 -3.684 0.049 1.00 75.56 150 ALA A CA 1
ATOM 1167 C C . ALA A 1 150 ? 4.772 -4.720 -0.871 1.00 75.56 150 ALA A C 1
ATOM 1169 O O . ALA A 1 150 ? 5.409 -4.346 -1.857 1.00 75.56 150 ALA A O 1
ATOM 1170 N N . SER A 1 151 ? 4.575 -6.016 -0.613 1.00 78.81 151 SER A N 1
ATOM 1171 C CA . SER A 1 151 ? 5.077 -7.095 -1.472 1.00 78.81 151 SER A CA 1
ATOM 1172 C C . SER A 1 151 ? 4.454 -7.060 -2.874 1.00 78.81 151 SER A C 1
ATOM 1174 O O . SER A 1 151 ? 5.162 -7.230 -3.867 1.00 78.81 151 SER A O 1
ATOM 1176 N N . ALA A 1 152 ? 3.161 -6.731 -2.977 1.00 81.06 152 ALA A N 1
ATOM 1177 C CA . ALA A 1 152 ? 2.472 -6.567 -4.254 1.00 81.06 152 ALA A CA 1
ATOM 1178 C C . ALA A 1 152 ? 3.048 -5.397 -5.074 1.00 81.06 152 ALA A C 1
ATOM 1180 O O . ALA A 1 152 ? 3.226 -5.512 -6.289 1.00 81.06 152 ALA A O 1
ATOM 1181 N N . VAL A 1 153 ? 3.398 -4.284 -4.414 1.00 80.38 153 VAL A N 1
ATOM 1182 C CA . VAL A 1 153 ? 4.079 -3.149 -5.063 1.00 80.38 153 VAL A CA 1
ATOM 1183 C C . VAL A 1 153 ? 5.459 -3.564 -5.577 1.00 80.38 153 VAL A C 1
ATOM 1185 O O . VAL A 1 153 ? 5.790 -3.267 -6.724 1.00 80.38 153 VAL A O 1
ATOM 1188 N N . VAL A 1 154 ? 6.247 -4.285 -4.773 1.00 84.44 154 VAL A N 1
ATOM 1189 C CA . VAL A 1 154 ? 7.577 -4.774 -5.178 1.00 84.44 154 VAL A CA 1
ATOM 1190 C C . VAL A 1 154 ? 7.483 -5.729 -6.370 1.00 84.44 154 VAL A C 1
ATOM 1192 O O . VAL A 1 154 ? 8.233 -5.563 -7.331 1.00 84.44 154 VAL A O 1
ATOM 1195 N N . ALA A 1 155 ? 6.537 -6.670 -6.356 1.00 84.88 155 ALA A N 1
ATOM 1196 C CA . ALA A 1 155 ? 6.328 -7.614 -7.454 1.00 84.88 155 ALA A CA 1
ATOM 1197 C C . ALA A 1 155 ? 5.982 -6.904 -8.775 1.00 84.88 155 ALA A C 1
ATOM 1199 O O . ALA A 1 155 ? 6.498 -7.263 -9.834 1.00 84.88 155 ALA A O 1
ATOM 1200 N N . ARG A 1 156 ? 5.157 -5.850 -8.722 1.00 83.50 156 ARG A N 1
ATOM 1201 C CA . ARG A 1 156 ? 4.862 -5.016 -9.896 1.00 83.50 156 ARG A CA 1
ATOM 1202 C C . ARG A 1 156 ? 6.109 -4.301 -10.420 1.00 83.50 156 ARG A C 1
ATOM 1204 O O . ARG A 1 156 ? 6.322 -4.276 -11.630 1.00 83.50 156 ARG A O 1
ATOM 1211 N N . LEU A 1 157 ? 6.913 -3.703 -9.538 1.00 87.25 157 LEU A N 1
ATOM 1212 C CA . LEU A 1 157 ? 8.140 -3.005 -9.942 1.00 87.25 157 LEU A CA 1
ATOM 1213 C C . LEU A 1 157 ? 9.138 -3.959 -10.607 1.00 87.25 157 LEU A C 1
ATOM 1215 O O . LEU A 1 157 ? 9.760 -3.595 -11.604 1.00 87.25 157 LEU A O 1
ATOM 1219 N N . ASP A 1 158 ? 9.248 -5.184 -10.093 1.00 87.94 158 ASP A N 1
ATOM 1220 C CA . ASP A 1 158 ? 10.092 -6.221 -10.686 1.00 87.94 158 ASP A CA 1
ATOM 1221 C C . ASP A 1 158 ? 9.592 -6.634 -12.080 1.00 87.94 158 ASP A C 1
ATOM 1223 O O . ASP A 1 158 ? 10.377 -6.703 -13.024 1.00 87.94 158 ASP A O 1
ATOM 1227 N N . ALA A 1 159 ? 8.275 -6.778 -12.268 1.00 87.12 159 ALA A N 1
ATOM 1228 C CA . ALA A 1 159 ? 7.696 -7.048 -13.586 1.00 87.12 159 ALA A CA 1
ATOM 1229 C C . ALA A 1 159 ? 8.028 -5.947 -14.614 1.00 87.12 159 ALA A C 1
ATOM 1231 O O . ALA A 1 159 ? 8.430 -6.250 -15.740 1.00 87.12 159 ALA A O 1
ATOM 1232 N N . VAL A 1 160 ? 7.929 -4.669 -14.220 1.00 88.69 160 VAL A N 1
ATOM 1233 C CA . VAL A 1 160 ? 8.298 -3.531 -15.083 1.00 88.69 160 VAL A CA 1
ATOM 1234 C C . VAL A 1 160 ? 9.788 -3.563 -15.433 1.00 88.69 160 VAL A C 1
ATOM 1236 O O . VAL A 1 160 ? 10.153 -3.350 -16.592 1.00 88.69 160 VAL A O 1
ATOM 1239 N N . LYS A 1 161 ? 10.649 -3.871 -14.457 1.00 90.44 161 LYS A N 1
ATOM 1240 C CA . LYS A 1 161 ? 12.094 -4.011 -14.665 1.00 90.44 161 LYS A CA 1
ATOM 1241 C C . LYS A 1 161 ? 12.418 -5.112 -15.672 1.00 90.44 161 LYS A C 1
ATOM 1243 O O . LYS A 1 161 ? 13.122 -4.856 -16.645 1.00 90.44 161 LYS A O 1
ATOM 1248 N N . VAL A 1 162 ? 11.859 -6.306 -15.478 1.00 90.81 162 VAL A N 1
ATOM 1249 C CA . VAL A 1 162 ? 12.044 -7.451 -16.383 1.00 90.81 162 VAL A CA 1
ATOM 1250 C C . VAL A 1 162 ? 11.576 -7.107 -17.801 1.00 90.81 162 VAL A C 1
ATOM 1252 O O . VAL A 1 162 ? 12.257 -7.433 -18.777 1.00 90.81 162 VAL A O 1
ATOM 1255 N N . GLY A 1 163 ? 10.451 -6.394 -17.931 1.00 89.94 163 GLY A N 1
ATOM 1256 C CA . GLY A 1 163 ? 9.966 -5.885 -19.213 1.00 89.94 163 GLY A CA 1
ATOM 1257 C C . GLY A 1 163 ? 10.976 -4.959 -19.901 1.00 89.94 163 GLY A C 1
ATOM 1258 O O . GLY A 1 163 ? 11.305 -5.166 -21.071 1.00 89.94 163 GLY A O 1
ATOM 1259 N N . LEU A 1 164 ? 11.514 -3.976 -19.173 1.00 91.12 164 LEU A N 1
ATOM 1260 C CA . LEU A 1 164 ? 12.522 -3.036 -19.680 1.00 91.12 164 LEU A CA 1
ATOM 1261 C C . LEU A 1 164 ? 13.846 -3.716 -20.053 1.00 91.12 164 LEU A C 1
ATOM 1263 O O . LEU A 1 164 ? 14.399 -3.431 -21.117 1.00 91.12 164 LEU A O 1
ATOM 1267 N N . ASP A 1 165 ? 14.335 -4.655 -19.246 1.00 91.50 165 ASP A N 1
ATOM 1268 C CA . ASP A 1 165 ? 15.559 -5.407 -19.547 1.00 91.50 165 ASP A CA 1
ATOM 1269 C C . ASP A 1 165 ? 15.401 -6.261 -20.820 1.00 91.50 165 ASP A C 1
ATOM 1271 O O . ASP A 1 165 ? 16.315 -6.352 -21.653 1.00 91.50 165 ASP A O 1
ATOM 1275 N N . GLY A 1 166 ? 14.206 -6.820 -21.037 1.00 91.56 166 GLY A N 1
ATOM 1276 C CA . GLY A 1 166 ? 13.847 -7.512 -22.275 1.00 91.56 166 GLY A CA 1
ATOM 1277 C C . GLY A 1 166 ? 13.832 -6.597 -23.508 1.00 91.56 166 GLY A C 1
ATOM 1278 O O . GLY A 1 166 ? 14.214 -7.029 -24.603 1.00 91.56 166 GLY A O 1
ATOM 1279 N N . VAL A 1 167 ? 13.435 -5.331 -23.349 1.00 91.31 167 VAL A N 1
ATOM 1280 C CA . VAL A 1 167 ? 13.485 -4.300 -24.402 1.00 91.31 167 VAL A CA 1
ATOM 1281 C C . VAL A 1 167 ? 14.937 -3.914 -24.715 1.00 91.31 167 VAL A C 1
ATOM 1283 O O . VAL A 1 167 ? 15.314 -3.865 -25.889 1.00 91.31 167 VAL A O 1
ATOM 1286 N N . VAL A 1 168 ? 15.777 -3.708 -23.695 1.00 91.75 168 VAL A N 1
ATOM 1287 C CA . VAL A 1 168 ? 17.213 -3.411 -23.866 1.00 91.75 168 VAL A CA 1
ATOM 1288 C C . VAL A 1 168 ? 17.917 -4.550 -24.608 1.00 91.75 168 VAL A C 1
ATOM 1290 O O . VAL A 1 168 ? 18.639 -4.315 -25.579 1.00 91.75 168 VAL A O 1
ATOM 1293 N N . THR A 1 169 ? 17.656 -5.794 -24.206 1.00 92.94 169 THR A N 1
ATOM 1294 C CA . THR A 1 169 ? 18.265 -6.985 -24.818 1.00 92.94 169 THR A CA 1
ATOM 1295 C C . THR A 1 169 ? 17.816 -7.171 -26.269 1.00 92.94 169 THR A C 1
ATOM 1297 O O . THR A 1 169 ? 18.628 -7.506 -27.138 1.00 92.94 169 THR A O 1
ATOM 1300 N N . TRP A 1 170 ? 16.539 -6.905 -26.568 1.00 92.88 170 TRP A N 1
ATOM 1301 C CA . TRP A 1 170 ? 16.039 -6.895 -27.944 1.00 92.88 170 TRP A CA 1
ATOM 1302 C C . TRP A 1 170 ? 16.768 -5.858 -28.798 1.00 92.88 170 TRP A C 1
ATOM 1304 O O . TRP A 1 170 ? 17.273 -6.187 -29.872 1.00 92.88 170 TRP A O 1
ATOM 1314 N N . SER A 1 171 ? 16.869 -4.625 -28.295 1.00 90.69 171 SER A N 1
ATOM 1315 C CA . SER A 1 171 ? 17.547 -3.534 -28.995 1.00 90.69 171 SER A CA 1
ATOM 1316 C C . SER A 1 171 ? 19.006 -3.885 -29.310 1.00 90.69 171 SER A C 1
ATOM 1318 O O . SER A 1 171 ? 19.438 -3.748 -30.457 1.00 90.69 171 SER A O 1
ATOM 1320 N N . ALA A 1 172 ? 19.736 -4.452 -28.342 1.00 90.25 172 ALA A N 1
ATOM 1321 C CA . ALA A 1 172 ? 21.115 -4.903 -28.526 1.00 90.25 172 ALA A CA 1
ATOM 1322 C C . ALA A 1 172 ? 21.247 -6.023 -29.576 1.00 90.25 172 ALA A C 1
ATOM 1324 O O . ALA A 1 172 ? 22.104 -5.950 -30.456 1.00 90.25 172 ALA A O 1
ATOM 1325 N N . THR A 1 173 ? 20.364 -7.028 -29.531 1.00 91.81 173 THR A N 1
ATOM 1326 C CA . THR A 1 173 ? 20.349 -8.143 -30.498 1.00 91.81 173 THR A CA 1
ATOM 1327 C C . THR A 1 173 ? 20.167 -7.639 -31.923 1.00 91.81 173 THR A C 1
ATOM 1329 O O . THR A 1 173 ? 20.821 -8.092 -32.861 1.00 91.81 173 THR A O 1
ATOM 1332 N N . GLN A 1 174 ? 19.263 -6.686 -32.095 1.00 89.06 174 GLN A N 1
ATOM 1333 C CA . GLN A 1 174 ? 18.971 -6.137 -33.400 1.00 89.06 174 GLN A CA 1
ATOM 1334 C C . GLN A 1 174 ? 20.054 -5.160 -33.895 1.00 89.06 174 GLN A C 1
ATOM 1336 O O . GLN A 1 174 ? 20.284 -5.080 -35.099 1.00 89.06 174 GLN A O 1
ATOM 1341 N N . MET A 1 175 ? 20.792 -4.484 -33.005 1.00 87.81 175 MET A N 1
ATOM 1342 C CA . MET A 1 175 ? 22.009 -3.769 -33.416 1.00 87.81 175 MET A CA 1
ATOM 1343 C C . MET A 1 175 ? 23.078 -4.705 -33.979 1.00 87.81 175 MET A C 1
ATOM 1345 O O . MET A 1 175 ? 23.668 -4.396 -35.011 1.00 87.81 175 MET A O 1
ATOM 1349 N N . ALA A 1 176 ? 23.295 -5.861 -33.345 1.00 89.69 176 ALA A N 1
ATOM 1350 C CA . ALA A 1 176 ? 24.230 -6.858 -33.862 1.00 89.69 176 ALA A CA 1
ATOM 1351 C C . ALA A 1 176 ? 23.797 -7.376 -35.248 1.00 89.69 176 ALA A C 1
ATOM 1353 O O . ALA A 1 176 ? 24.637 -7.615 -36.116 1.00 89.69 176 ALA A O 1
ATOM 1354 N N . ARG A 1 177 ? 22.483 -7.498 -35.493 1.00 88.62 177 ARG A N 1
ATOM 1355 C CA . ARG A 1 177 ? 21.933 -7.837 -36.818 1.00 88.62 177 ARG A CA 1
ATOM 1356 C C . ARG A 1 177 ? 22.182 -6.745 -37.860 1.00 88.62 177 ARG A C 1
ATOM 1358 O O . ARG A 1 177 ? 22.522 -7.075 -38.992 1.00 88.62 177 ARG A O 1
ATOM 1365 N N . GLU A 1 178 ? 22.066 -5.467 -37.498 1.00 88.88 178 GLU A N 1
ATOM 1366 C CA . GLU A 1 178 ? 22.381 -4.369 -38.427 1.00 88.88 178 GLU A CA 1
ATOM 1367 C C . GLU A 1 178 ? 23.863 -4.368 -38.819 1.00 88.88 178 GLU A C 1
ATOM 1369 O O . GLU A 1 178 ? 24.195 -4.215 -39.992 1.00 88.88 178 GLU A O 1
ATOM 1374 N N . GLU A 1 179 ? 24.760 -4.609 -37.858 1.00 89.12 179 GLU A N 1
ATOM 1375 C CA . GLU A 1 179 ? 26.203 -4.646 -38.121 1.00 89.12 179 GLU A CA 1
ATOM 1376 C C . GLU A 1 179 ? 26.606 -5.834 -39.008 1.00 89.12 179 GLU A C 1
ATOM 1378 O O . GLU A 1 179 ? 27.468 -5.687 -39.871 1.00 89.12 179 GLU A O 1
ATOM 1383 N N . THR A 1 180 ? 25.971 -6.997 -38.826 1.00 90.25 180 THR A N 1
ATOM 1384 C CA . THR A 1 180 ? 26.358 -8.251 -39.500 1.00 90.25 180 THR A CA 1
ATOM 1385 C C . THR A 1 180 ? 25.647 -8.502 -40.826 1.00 90.25 180 THR A C 1
ATOM 1387 O O . THR A 1 180 ? 26.265 -9.026 -41.751 1.00 90.25 180 THR A O 1
ATOM 1390 N N . SER A 1 181 ? 24.366 -8.149 -40.936 1.00 87.38 181 SER A N 1
ATOM 1391 C CA . SER A 1 181 ? 23.531 -8.470 -42.103 1.00 87.38 181 SER A CA 1
ATOM 1392 C C . SER A 1 181 ? 22.758 -7.282 -42.678 1.00 87.38 181 SER A C 1
ATOM 1394 O O . SER A 1 181 ? 22.278 -7.383 -43.804 1.00 87.38 181 SER A O 1
ATOM 1396 N N . GLY A 1 182 ? 22.645 -6.170 -41.942 1.00 87.50 182 GLY A N 1
ATOM 1397 C CA . GLY A 1 182 ? 21.740 -5.072 -42.290 1.00 87.50 182 GLY A CA 1
ATOM 1398 C C . GLY A 1 182 ? 20.260 -5.474 -42.197 1.00 87.50 182 GLY A C 1
ATOM 1399 O O . GLY A 1 182 ? 19.910 -6.581 -41.781 1.00 87.50 182 GLY A O 1
ATOM 1400 N N . GLY A 1 183 ? 19.364 -4.564 -42.569 1.00 85.50 183 GLY A N 1
ATOM 1401 C CA . GLY A 1 183 ? 17.928 -4.808 -42.702 1.00 85.50 183 GLY A CA 1
ATOM 1402 C C . GLY A 1 183 ? 17.093 -4.702 -41.420 1.00 85.50 183 GLY A C 1
ATOM 1403 O O . GLY A 1 183 ? 15.893 -4.969 -41.451 1.00 85.50 183 GLY A O 1
ATOM 1404 N N . SER A 1 184 ? 17.675 -4.312 -40.285 1.00 85.56 184 SER A N 1
ATOM 1405 C CA . SER A 1 184 ? 17.006 -4.345 -38.970 1.00 85.56 184 SER A CA 1
ATOM 1406 C C . SER A 1 184 ? 16.022 -3.192 -38.710 1.00 85.56 184 SER A C 1
ATOM 1408 O O . SER A 1 184 ? 15.355 -3.184 -37.673 1.00 85.56 184 SER A O 1
ATOM 1410 N N . CYS A 1 185 ? 15.956 -2.219 -39.624 1.00 85.00 185 CYS A N 1
ATOM 1411 C CA . CYS A 1 185 ? 15.101 -1.028 -39.557 1.00 85.00 185 CYS A CA 1
ATOM 1412 C C . CYS A 1 185 ? 13.962 -1.055 -40.598 1.00 85.00 185 CYS A C 1
ATOM 1414 O O . CYS A 1 185 ? 13.510 0.001 -41.045 1.00 85.00 185 CYS A O 1
ATOM 1416 N N . GLY A 1 186 ? 13.546 -2.245 -41.055 1.00 81.25 186 GLY A N 1
ATOM 1417 C CA . GLY A 1 186 ? 12.405 -2.424 -41.968 1.00 81.25 186 GLY A CA 1
ATOM 1418 C C . GLY A 1 186 ? 12.641 -2.037 -43.429 1.00 81.25 186 GLY A C 1
ATOM 1419 O O . GLY A 1 186 ? 11.717 -2.096 -44.235 1.00 81.25 186 GLY A O 1
ATOM 1420 N N . THR A 1 187 ? 13.864 -1.647 -43.778 1.00 82.50 187 THR A N 1
ATOM 1421 C CA . THR A 1 187 ? 14.305 -1.353 -45.144 1.00 82.50 187 THR A CA 1
ATOM 1422 C C . THR A 1 187 ? 15.523 -2.205 -45.468 1.00 82.50 187 THR A C 1
ATOM 1424 O O . THR A 1 187 ? 16.274 -2.557 -44.561 1.00 82.50 187 THR A O 1
ATOM 1427 N N . SER A 1 188 ? 15.743 -2.541 -46.738 1.00 80.94 188 SER A N 1
ATOM 1428 C CA . SER A 1 188 ? 16.957 -3.252 -47.139 1.00 80.94 188 SER A CA 1
ATOM 1429 C C . SER A 1 188 ? 18.174 -2.337 -46.964 1.00 80.94 188 SER A C 1
ATOM 1431 O O . SER A 1 188 ? 18.337 -1.372 -47.713 1.00 80.94 188 SER A O 1
ATOM 1433 N N . SER A 1 189 ? 19.035 -2.644 -45.996 1.00 81.81 189 SER A N 1
ATOM 1434 C CA . SER A 1 189 ? 20.346 -2.014 -45.817 1.00 81.81 189 SER A CA 1
ATOM 1435 C C . SER A 1 189 ? 21.449 -3.065 -45.911 1.00 81.81 189 SER A C 1
ATOM 1437 O O . SER A 1 189 ? 21.225 -4.239 -45.626 1.00 81.81 189 SER A O 1
ATOM 1439 N N . GLY A 1 190 ? 22.633 -2.654 -46.369 1.00 82.81 190 GLY A N 1
ATOM 1440 C CA . GLY A 1 190 ? 23.820 -3.508 -46.335 1.00 82.81 190 GLY A CA 1
ATOM 1441 C C . GLY A 1 190 ? 24.388 -3.610 -44.919 1.00 82.81 190 GLY A C 1
ATOM 1442 O O . GLY A 1 190 ? 24.168 -2.721 -44.097 1.00 82.81 190 GLY A O 1
ATOM 1443 N N . ALA A 1 191 ? 25.144 -4.675 -44.652 1.00 85.19 191 ALA A N 1
ATOM 1444 C CA . ALA A 1 191 ? 25.860 -4.842 -43.392 1.00 85.19 191 ALA A CA 1
ATOM 1445 C C . ALA A 1 191 ? 26.850 -3.687 -43.143 1.00 85.19 191 ALA A C 1
ATOM 1447 O O . ALA A 1 191 ? 27.530 -3.228 -44.066 1.00 85.19 191 ALA A O 1
ATOM 1448 N N . GLY A 1 192 ? 26.957 -3.249 -41.888 1.00 83.12 192 GLY A N 1
ATOM 1449 C CA . GLY A 1 192 ? 27.975 -2.299 -41.440 1.00 83.12 192 GLY A CA 1
ATOM 1450 C C . GLY A 1 192 ? 27.433 -1.094 -40.671 1.00 83.12 192 GLY A C 1
ATOM 1451 O O . GLY A 1 192 ? 26.266 -1.008 -40.300 1.00 83.12 192 GLY A O 1
ATOM 1452 N N . ARG A 1 193 ? 28.319 -0.129 -40.408 1.00 85.88 193 ARG A N 1
ATOM 1453 C CA . ARG A 1 193 ? 28.055 1.028 -39.531 1.00 85.88 193 ARG A CA 1
ATOM 1454 C C . ARG A 1 193 ? 27.560 2.254 -40.303 1.00 85.88 193 ARG A C 1
ATOM 1456 O O . ARG A 1 193 ? 28.178 3.313 -40.269 1.00 85.88 193 ARG A O 1
ATOM 1463 N N . GLY A 1 194 ? 26.464 2.087 -41.041 1.00 86.25 194 GLY A N 1
ATOM 1464 C CA . GLY A 1 194 ? 25.831 3.164 -41.810 1.00 86.25 194 GLY A CA 1
ATOM 1465 C C . GLY A 1 194 ? 24.917 4.089 -40.981 1.00 86.25 194 GLY A C 1
ATOM 1466 O O . GLY A 1 194 ? 24.808 3.945 -39.762 1.00 86.25 194 GLY A O 1
ATOM 1467 N N . PRO A 1 195 ? 24.189 5.019 -41.629 1.00 86.50 195 PRO A N 1
ATOM 1468 C CA . PRO A 1 195 ? 23.247 5.924 -40.958 1.00 86.50 195 PRO A CA 1
ATOM 1469 C C . PRO A 1 195 ? 22.159 5.208 -40.139 1.00 86.50 195 PRO A C 1
ATOM 1471 O O . PRO A 1 195 ? 21.827 5.650 -39.042 1.00 86.50 195 PRO A O 1
ATOM 1474 N N . LEU A 1 196 ? 21.649 4.071 -40.628 1.00 85.25 196 LEU A N 1
ATOM 1475 C CA . LEU A 1 196 ? 20.650 3.261 -39.917 1.00 85.25 196 LEU A CA 1
ATOM 1476 C C . LEU A 1 196 ? 21.221 2.608 -38.654 1.00 85.25 196 LEU A C 1
ATOM 1478 O O . LEU A 1 196 ? 20.548 2.579 -37.628 1.00 85.25 196 LEU A O 1
ATOM 1482 N N . TYR A 1 197 ? 22.485 2.179 -38.687 1.00 87.75 197 TYR A N 1
ATOM 1483 C CA . TYR A 1 197 ? 23.191 1.717 -37.493 1.00 87.75 197 TYR A CA 1
ATOM 1484 C C . TYR A 1 197 ? 23.278 2.833 -36.440 1.00 87.75 197 TYR A C 1
ATOM 1486 O O . TYR A 1 197 ? 22.954 2.607 -35.277 1.00 87.75 197 TYR A O 1
ATOM 1494 N N . SER A 1 198 ? 23.627 4.062 -36.843 1.00 88.75 198 SER A N 1
ATOM 1495 C CA . SER A 1 198 ? 23.655 5.217 -35.932 1.00 88.75 198 SER A CA 1
ATOM 1496 C C . SER A 1 198 ? 22.274 5.556 -35.359 1.00 88.75 198 SER A C 1
ATOM 1498 O O . SER A 1 198 ? 22.165 5.859 -34.172 1.00 88.75 198 SER A O 1
ATOM 1500 N N . ALA A 1 199 ? 21.212 5.490 -36.170 1.00 87.75 199 ALA A N 1
ATOM 1501 C CA . ALA A 1 199 ? 19.841 5.692 -35.697 1.00 87.75 199 ALA A CA 1
ATOM 1502 C C . ALA A 1 199 ? 19.454 4.639 -34.646 1.00 87.75 199 ALA A C 1
ATOM 1504 O O . ALA A 1 199 ? 18.853 4.956 -33.620 1.00 87.75 199 ALA A O 1
ATOM 1505 N N . ARG A 1 200 ? 19.874 3.389 -34.860 1.00 88.12 200 ARG A N 1
ATOM 1506 C CA . ARG A 1 200 ? 19.641 2.276 -33.939 1.00 88.12 200 ARG A CA 1
ATOM 1507 C C . ARG A 1 200 ? 20.403 2.410 -32.624 1.00 88.12 200 ARG A C 1
ATOM 1509 O O . ARG A 1 200 ? 19.841 2.115 -31.571 1.00 88.12 200 ARG A O 1
ATOM 1516 N N . VAL A 1 201 ? 21.642 2.904 -32.677 1.00 90.00 201 VAL A N 1
ATOM 1517 C CA . VAL A 1 201 ? 22.419 3.282 -31.485 1.00 90.00 201 VAL A CA 1
ATOM 1518 C C . VAL A 1 201 ? 21.674 4.351 -30.688 1.00 90.00 201 VAL A C 1
ATOM 1520 O O . VAL A 1 201 ? 21.505 4.186 -29.485 1.00 90.00 201 VAL A O 1
ATOM 1523 N N . GLY A 1 202 ? 21.126 5.373 -31.353 1.00 89.94 202 GLY A N 1
ATOM 1524 C CA . GLY A 1 202 ? 20.302 6.394 -30.699 1.00 89.94 202 GLY A CA 1
ATOM 1525 C C . GLY A 1 202 ? 19.081 5.814 -29.975 1.00 89.94 202 GLY A C 1
ATOM 1526 O O . GLY A 1 202 ? 18.844 6.140 -28.815 1.00 89.94 202 GLY A O 1
ATOM 1527 N N . VAL A 1 203 ? 18.341 4.899 -30.615 1.00 88.62 203 VAL A N 1
ATOM 1528 C CA . VAL A 1 203 ? 17.193 4.208 -29.992 1.00 88.62 203 VAL A CA 1
ATOM 1529 C C . VAL A 1 203 ? 17.631 3.357 -28.796 1.00 88.62 203 VAL A C 1
ATOM 1531 O O . VAL A 1 203 ? 16.993 3.387 -27.744 1.00 88.62 203 VAL A O 1
ATOM 1534 N N . ARG A 1 204 ? 18.731 2.604 -28.919 1.00 90.00 204 ARG A N 1
ATOM 1535 C CA . ARG A 1 204 ? 19.300 1.832 -27.805 1.00 90.00 204 ARG A CA 1
ATOM 1536 C C . ARG A 1 204 ? 19.657 2.738 -26.631 1.00 90.00 204 ARG A C 1
ATOM 1538 O O . ARG A 1 204 ? 19.328 2.396 -25.497 1.00 90.00 204 ARG A O 1
ATOM 1545 N N . ASP A 1 205 ? 20.324 3.854 -26.890 1.00 91.38 205 ASP A N 1
ATOM 1546 C CA . ASP A 1 205 ? 20.798 4.761 -25.846 1.00 91.38 205 ASP A CA 1
ATOM 1547 C C . ASP A 1 205 ? 19.620 5.437 -25.132 1.00 91.38 205 ASP A C 1
ATOM 1549 O O . ASP A 1 205 ? 19.619 5.512 -23.905 1.00 91.38 205 ASP A O 1
ATOM 1553 N N . GLN A 1 206 ? 18.560 5.802 -25.865 1.00 90.38 206 GLN A N 1
ATOM 1554 C CA . GLN A 1 206 ? 17.299 6.278 -25.280 1.00 90.38 206 GLN A CA 1
ATOM 1555 C C . GLN A 1 206 ? 16.658 5.234 -24.356 1.00 90.38 206 GLN A C 1
ATOM 1557 O O . GLN A 1 206 ? 16.307 5.547 -23.222 1.00 90.38 206 GLN A O 1
ATOM 1562 N N . ILE A 1 207 ? 16.550 3.976 -24.797 1.00 90.81 207 ILE A N 1
ATOM 1563 C CA . ILE A 1 207 ? 15.977 2.886 -23.986 1.00 90.81 207 ILE A CA 1
ATOM 1564 C C . ILE A 1 207 ? 16.841 2.598 -22.751 1.00 90.81 207 ILE A C 1
ATOM 1566 O O . ILE A 1 207 ? 16.318 2.359 -21.665 1.00 90.81 207 ILE A O 1
ATOM 1570 N N . THR A 1 208 ? 18.163 2.622 -22.910 1.00 91.31 208 THR A N 1
ATOM 1571 C CA . THR A 1 208 ? 19.132 2.409 -21.826 1.00 91.31 208 THR A CA 1
ATOM 1572 C C . THR A 1 208 ? 18.991 3.507 -20.773 1.00 91.31 208 THR A C 1
ATOM 1574 O O . THR A 1 208 ? 18.843 3.199 -19.592 1.00 91.31 208 THR A O 1
ATOM 1577 N N . SER A 1 209 ? 18.925 4.770 -21.208 1.00 92.62 209 SER A N 1
ATOM 1578 C CA . SER A 1 209 ? 18.687 5.926 -20.341 1.00 92.62 209 SER A CA 1
ATOM 1579 C C . SER A 1 209 ? 17.335 5.851 -19.630 1.00 92.62 209 SER A C 1
ATOM 1581 O O . SER A 1 209 ? 17.266 6.139 -18.439 1.00 92.62 209 SER A O 1
ATOM 1583 N N . LEU A 1 210 ? 16.269 5.435 -20.322 1.00 91.19 210 LEU A N 1
ATOM 1584 C CA . LEU A 1 210 ? 14.951 5.223 -19.718 1.00 91.19 210 LEU A CA 1
ATOM 1585 C C . LEU A 1 210 ? 15.014 4.155 -18.618 1.00 91.19 210 LEU A C 1
ATOM 1587 O O . LEU A 1 210 ? 14.535 4.372 -17.510 1.00 91.19 210 LEU A O 1
ATOM 1591 N N . ARG A 1 211 ? 15.633 3.006 -18.903 1.00 92.50 211 ARG A N 1
ATOM 1592 C CA . ARG A 1 211 ? 15.781 1.888 -17.958 1.00 92.50 211 ARG A CA 1
ATOM 1593 C C . ARG A 1 211 ? 16.610 2.287 -16.736 1.00 92.50 211 ARG A C 1
ATOM 1595 O O . ARG A 1 211 ? 16.218 1.971 -15.614 1.00 92.50 211 ARG A O 1
ATOM 1602 N N . ASP A 1 212 ? 17.695 3.034 -16.930 1.00 92.12 212 ASP A N 1
ATOM 1603 C CA . ASP A 1 212 ? 18.527 3.549 -15.835 1.00 92.12 212 ASP A CA 1
ATOM 1604 C C . ASP A 1 212 ? 17.791 4.622 -15.018 1.00 92.12 212 ASP A C 1
ATOM 1606 O O . ASP A 1 212 ? 17.843 4.618 -13.786 1.00 92.12 212 ASP A O 1
ATOM 1610 N N . GLY A 1 213 ? 17.052 5.506 -15.693 1.00 91.38 213 GLY A N 1
ATOM 1611 C CA . GLY A 1 213 ? 16.185 6.502 -15.072 1.00 91.38 213 GLY A CA 1
ATOM 1612 C C . GLY A 1 213 ? 15.128 5.847 -14.191 1.00 91.38 213 GLY A C 1
ATOM 1613 O O . GLY A 1 213 ? 15.034 6.167 -13.009 1.00 91.38 213 GLY A O 1
ATOM 1614 N N . VAL A 1 214 ? 14.396 4.865 -14.717 1.00 90.19 214 VAL A N 1
ATOM 1615 C CA . VAL A 1 214 ? 13.386 4.092 -13.978 1.00 90.19 214 VAL A CA 1
ATOM 1616 C C . VAL A 1 214 ? 14.001 3.361 -12.786 1.00 90.19 214 VAL A C 1
ATOM 1618 O O . VAL A 1 214 ? 13.475 3.443 -11.675 1.00 90.19 214 VAL A O 1
ATOM 1621 N N . GLN A 1 215 ? 15.138 2.691 -12.972 1.00 91.81 215 GLN A N 1
ATOM 1622 C CA . GLN A 1 215 ? 15.799 1.960 -11.892 1.00 91.81 215 GLN A CA 1
ATOM 1623 C C . GLN A 1 215 ? 16.208 2.888 -10.737 1.00 91.81 215 GLN A C 1
ATOM 1625 O O . GLN A 1 215 ? 15.969 2.560 -9.573 1.00 91.81 215 GLN A O 1
ATOM 1630 N N . ASN A 1 216 ? 16.803 4.040 -11.050 1.00 92.31 216 ASN A N 1
ATOM 1631 C CA . ASN A 1 216 ? 17.395 4.930 -10.050 1.00 92.31 216 ASN A CA 1
ATOM 1632 C C . ASN A 1 216 ? 16.394 5.915 -9.433 1.00 92.31 216 ASN A C 1
ATOM 1634 O O . ASN A 1 216 ? 16.514 6.242 -8.256 1.00 92.31 216 ASN A O 1
ATOM 1638 N N . SER A 1 217 ? 15.420 6.397 -10.208 1.00 88.56 217 SER A N 1
ATOM 1639 C CA . SER A 1 217 ? 14.461 7.418 -9.756 1.00 88.56 217 SER A CA 1
ATOM 1640 C C . SER A 1 217 ? 13.137 6.843 -9.258 1.00 88.56 217 SER A C 1
ATOM 1642 O O . SER A 1 217 ? 12.471 7.482 -8.445 1.00 88.56 217 SER A O 1
ATOM 1644 N N . TRP A 1 218 ? 12.762 5.640 -9.702 1.00 87.44 218 TRP A N 1
ATOM 1645 C CA . TRP A 1 218 ? 11.483 5.029 -9.350 1.00 87.44 218 TRP A CA 1
ATOM 1646 C C . TRP A 1 218 ? 11.650 3.735 -8.555 1.00 87.44 218 TRP A C 1
ATOM 1648 O O . TRP A 1 218 ? 11.181 3.663 -7.420 1.00 87.44 218 TRP A O 1
ATOM 1658 N N . ILE A 1 219 ? 12.338 2.729 -9.098 1.00 87.56 219 ILE A N 1
ATOM 1659 C CA . ILE A 1 219 ? 12.378 1.389 -8.493 1.00 87.56 219 ILE A CA 1
ATOM 1660 C C . ILE A 1 219 ? 13.154 1.391 -7.173 1.00 87.56 219 ILE A C 1
ATOM 1662 O O . ILE A 1 219 ? 12.609 0.982 -6.148 1.00 87.56 219 ILE A O 1
ATOM 1666 N N . ALA A 1 220 ? 14.408 1.856 -7.173 1.00 89.69 220 ALA A N 1
ATOM 1667 C CA . ALA A 1 220 ? 15.260 1.792 -5.985 1.00 89.69 220 ALA A CA 1
ATOM 1668 C C . ALA A 1 220 ? 14.714 2.609 -4.792 1.00 89.69 220 ALA A C 1
ATOM 1670 O O . ALA A 1 220 ? 14.667 2.060 -3.688 1.00 89.69 220 ALA A O 1
ATOM 1671 N N . PRO A 1 221 ? 14.232 3.859 -4.967 1.00 89.88 221 PRO A N 1
ATOM 1672 C CA . PRO A 1 221 ? 13.657 4.623 -3.859 1.00 89.88 221 PRO A CA 1
ATOM 1673 C C . PRO A 1 221 ? 12.383 3.987 -3.297 1.00 89.88 221 PRO A C 1
ATOM 1675 O O . PRO A 1 221 ? 12.236 3.891 -2.083 1.00 89.88 221 PRO A O 1
ATOM 1678 N N . VAL A 1 222 ? 11.482 3.491 -4.155 1.00 87.12 222 VAL A N 1
ATOM 1679 C CA . VAL A 1 222 ? 10.234 2.862 -3.693 1.00 87.12 222 VAL A CA 1
ATOM 1680 C C . VAL A 1 222 ? 10.509 1.549 -2.955 1.00 87.12 222 VAL A C 1
ATOM 1682 O O . VAL A 1 222 ? 9.859 1.267 -1.951 1.00 87.12 222 VAL A O 1
ATOM 1685 N N . GLN A 1 223 ? 11.498 0.763 -3.390 1.00 86.62 223 GLN A N 1
ATOM 1686 C CA . GLN A 1 223 ? 11.931 -0.435 -2.662 1.00 86.62 223 GLN A CA 1
ATOM 1687 C C . GLN A 1 223 ? 12.514 -0.095 -1.284 1.00 86.62 223 GLN A C 1
ATOM 1689 O O . GLN A 1 223 ? 12.218 -0.789 -0.310 1.00 86.62 223 GLN A O 1
ATOM 1694 N N . ALA A 1 224 ? 13.297 0.982 -1.179 1.00 89.19 224 ALA A N 1
ATOM 1695 C CA . ALA A 1 224 ? 13.825 1.453 0.099 1.00 89.19 224 ALA A CA 1
ATOM 1696 C C . ALA A 1 224 ? 12.708 1.941 1.039 1.00 89.19 224 ALA A C 1
ATOM 1698 O O . ALA A 1 224 ? 12.706 1.594 2.222 1.00 89.19 224 ALA A O 1
ATOM 1699 N N . ASP A 1 225 ? 11.727 2.679 0.513 1.00 84.94 225 ASP A N 1
ATOM 1700 C CA . ASP A 1 225 ? 10.564 3.140 1.277 1.00 84.94 225 ASP A CA 1
ATOM 1701 C C . ASP A 1 225 ? 9.720 1.955 1.785 1.00 84.94 225 ASP A C 1
ATOM 1703 O O . ASP A 1 225 ? 9.291 1.943 2.941 1.00 84.94 225 ASP A O 1
ATOM 1707 N N . VAL A 1 226 ? 9.536 0.919 0.959 1.00 82.88 226 VAL A N 1
ATOM 1708 C CA . VAL A 1 226 ? 8.869 -0.336 1.342 1.00 82.88 226 VAL A CA 1
ATOM 1709 C C . VAL A 1 226 ? 9.640 -1.077 2.439 1.00 82.88 226 VAL A C 1
ATOM 1711 O O . VAL A 1 226 ? 9.036 -1.502 3.424 1.00 82.88 226 VAL A O 1
ATOM 1714 N N . ALA A 1 227 ? 10.963 -1.203 2.321 1.00 83.81 227 ALA A N 1
ATOM 1715 C CA . ALA A 1 227 ? 11.784 -1.847 3.346 1.00 83.81 227 ALA A CA 1
ATOM 1716 C C . ALA A 1 227 ? 11.740 -1.074 4.677 1.00 83.81 227 ALA A C 1
ATOM 1718 O O . ALA A 1 227 ? 11.608 -1.666 5.748 1.00 83.81 227 ALA A O 1
ATOM 1719 N N . SER A 1 228 ? 11.767 0.261 4.616 1.00 83.81 228 SER A N 1
ATOM 1720 C CA . SER A 1 228 ? 11.601 1.120 5.791 1.00 83.81 228 SER A CA 1
ATOM 1721 C C . SER A 1 228 ? 10.218 0.960 6.426 1.00 83.81 228 SER A C 1
ATOM 1723 O O . SER A 1 228 ? 10.115 0.915 7.654 1.00 83.81 228 SER A O 1
ATOM 1725 N N . LEU A 1 229 ? 9.160 0.826 5.618 1.00 78.44 229 LEU A N 1
ATOM 1726 C CA . LEU A 1 229 ? 7.809 0.556 6.108 1.00 78.44 229 LEU A CA 1
ATOM 1727 C C . LEU A 1 229 ? 7.748 -0.779 6.857 1.00 78.44 229 LEU A C 1
ATOM 1729 O O . LEU A 1 229 ? 7.164 -0.821 7.933 1.00 78.44 229 LEU A O 1
ATOM 1733 N N . GLN A 1 230 ? 8.391 -1.828 6.337 1.00 76.12 230 GLN A N 1
ATOM 1734 C CA . GLN A 1 230 ? 8.483 -3.139 6.993 1.00 76.12 230 GLN A CA 1
ATOM 1735 C C . GLN A 1 230 ? 9.295 -3.087 8.297 1.00 76.12 230 GLN A C 1
ATOM 1737 O O . GLN A 1 230 ? 8.953 -3.760 9.265 1.00 76.12 230 GLN A O 1
ATOM 1742 N N . GLN A 1 231 ? 10.346 -2.265 8.352 1.00 77.19 231 GLN A N 1
ATOM 1743 C CA . GLN A 1 231 ? 11.204 -2.136 9.533 1.00 77.19 231 GLN A CA 1
ATOM 1744 C C . GLN A 1 231 ? 10.614 -1.224 10.622 1.00 77.19 231 GLN A C 1
ATOM 1746 O O . GLN A 1 231 ? 10.887 -1.423 11.803 1.00 77.19 231 GLN A O 1
ATOM 1751 N N . SER A 1 232 ? 9.771 -0.252 10.252 1.00 66.00 232 SER A N 1
ATOM 1752 C CA . SER A 1 232 ? 9.103 0.677 11.187 1.00 66.00 232 SER A CA 1
ATOM 1753 C C . SER A 1 232 ? 8.036 0.001 12.063 1.00 66.00 232 SER A C 1
ATOM 1755 O O . SER A 1 232 ? 7.411 0.644 12.904 1.00 66.00 232 SER A O 1
ATOM 1757 N N . VAL A 1 233 ? 7.843 -1.304 11.888 1.00 58.78 233 VAL A N 1
ATOM 1758 C CA . VAL A 1 233 ? 6.891 -2.163 12.594 1.00 58.78 233 VAL A CA 1
ATOM 1759 C C . VAL A 1 233 ? 7.421 -2.567 13.987 1.00 58.78 233 VAL A C 1
ATOM 1761 O O . VAL A 1 233 ? 7.351 -3.720 14.405 1.00 58.78 233 VAL A O 1
ATOM 1764 N N . ALA A 1 234 ? 7.999 -1.620 14.728 1.00 56.78 234 ALA A N 1
ATOM 1765 C CA . ALA A 1 234 ? 8.516 -1.876 16.073 1.00 56.78 234 ALA A CA 1
ATOM 1766 C C . ALA A 1 234 ? 7.379 -2.084 17.093 1.00 56.78 234 ALA A C 1
ATOM 1768 O O . ALA A 1 234 ? 6.264 -1.597 16.917 1.00 56.78 234 ALA A O 1
ATOM 1769 N N . GLN A 1 235 ? 7.664 -2.849 18.149 1.00 55.94 235 GLN A N 1
ATOM 1770 C CA . GLN A 1 235 ? 6.707 -3.250 19.183 1.00 55.94 235 GLN A CA 1
ATOM 1771 C C . GLN A 1 235 ? 6.047 -2.046 19.872 1.00 55.94 235 GLN A C 1
ATOM 1773 O O . GLN A 1 235 ? 6.678 -1.015 20.087 1.00 55.94 235 GLN A O 1
ATOM 1778 N N . LEU A 1 236 ? 4.770 -2.200 20.244 1.00 55.19 236 LEU A N 1
ATOM 1779 C CA . LEU A 1 236 ? 4.078 -1.269 21.136 1.00 55.19 236 LEU A CA 1
ATOM 1780 C C . LEU A 1 236 ? 4.879 -1.110 22.429 1.00 55.19 236 LEU A C 1
ATOM 1782 O O . LEU A 1 236 ? 4.905 -2.017 23.259 1.00 55.19 236 LEU A O 1
ATOM 1786 N N . GLU A 1 237 ? 5.480 0.057 22.614 1.00 57.00 237 GLU A N 1
ATOM 1787 C CA . GLU A 1 237 ? 6.058 0.467 23.887 1.00 57.00 237 GLU A CA 1
ATOM 1788 C C . GLU A 1 237 ? 5.079 1.394 24.614 1.00 57.00 237 GLU A C 1
ATOM 1790 O O . GLU A 1 237 ? 4.450 2.278 24.024 1.00 57.00 237 GLU A O 1
ATOM 1795 N N . GLY A 1 238 ? 4.913 1.143 25.909 1.00 58.09 238 GLY A N 1
ATOM 1796 C CA . GLY A 1 238 ? 4.042 1.907 26.792 1.00 58.09 238 GLY A CA 1
ATOM 1797 C C . GLY A 1 238 ? 3.744 1.111 28.053 1.00 58.09 238 GLY A C 1
ATOM 1798 O O . GLY A 1 238 ? 3.332 -0.047 27.983 1.00 58.09 238 GLY A O 1
ATOM 1799 N N . THR A 1 239 ? 3.959 1.724 29.214 1.00 59.69 239 THR A N 1
ATOM 1800 C CA . THR A 1 239 ? 3.689 1.069 30.505 1.00 59.69 239 THR A CA 1
ATOM 1801 C C . THR A 1 239 ? 2.210 1.153 30.879 1.00 59.69 239 THR A C 1
ATOM 1803 O O . THR A 1 239 ? 1.708 0.329 31.641 1.00 59.69 239 THR A O 1
ATOM 1806 N N . THR A 1 240 ? 1.487 2.113 30.291 1.00 65.81 240 THR A N 1
ATOM 1807 C CA . THR A 1 240 ? 0.058 2.347 30.526 1.00 65.81 240 THR A CA 1
ATOM 1808 C C . THR A 1 240 ? -0.787 2.115 29.268 1.00 65.81 240 THR A C 1
ATOM 1810 O O . THR A 1 240 ? -0.305 2.195 28.138 1.00 65.81 240 THR A O 1
ATOM 1813 N N . VAL A 1 241 ? -2.084 1.832 29.447 1.00 61.91 241 VAL A N 1
ATOM 1814 C CA . VAL A 1 241 ? -3.041 1.632 28.335 1.00 61.91 241 VAL A CA 1
ATOM 1815 C C . VAL A 1 241 ? -3.222 2.911 27.506 1.00 61.91 241 VAL A C 1
ATOM 1817 O O . VAL A 1 241 ? -3.359 2.845 26.288 1.00 61.91 241 VAL A O 1
ATOM 1820 N N . ALA A 1 242 ? -3.176 4.086 28.141 1.00 65.94 242 ALA A N 1
ATOM 1821 C CA . ALA A 1 242 ? -3.298 5.370 27.450 1.00 65.94 242 ALA A CA 1
ATOM 1822 C C . ALA A 1 242 ? -2.083 5.672 26.552 1.00 65.94 242 ALA A C 1
ATOM 1824 O O . ALA A 1 242 ? -2.258 6.107 25.415 1.00 65.94 242 ALA A O 1
ATOM 1825 N N . GLU A 1 243 ? -0.865 5.389 27.027 1.00 68.69 243 GLU A N 1
ATOM 1826 C CA . GLU A 1 243 ? 0.361 5.517 26.224 1.00 68.69 243 GLU A CA 1
ATOM 1827 C C . GLU A 1 243 ? 0.361 4.540 25.047 1.00 68.69 243 GLU A C 1
ATOM 1829 O O . GLU A 1 243 ? 0.636 4.946 23.918 1.00 68.69 243 GLU A O 1
ATOM 1834 N N . ARG A 1 244 ? -0.031 3.278 25.283 1.00 68.81 244 ARG A N 1
ATOM 1835 C CA . ARG A 1 244 ? -0.174 2.270 24.221 1.00 68.81 244 ARG A CA 1
ATOM 1836 C C . ARG A 1 244 ? -1.220 2.662 23.179 1.00 68.81 244 ARG A C 1
ATOM 1838 O O . ARG A 1 244 ? -1.024 2.400 21.997 1.00 68.81 244 ARG A O 1
ATOM 1845 N N . GLN A 1 245 ? -2.297 3.333 23.588 1.00 65.62 245 GLN A N 1
ATOM 1846 C CA . GLN A 1 245 ? -3.313 3.834 22.661 1.00 65.62 245 GLN A CA 1
ATOM 1847 C C . GLN A 1 245 ? -2.774 4.955 21.766 1.00 65.62 245 GLN A C 1
ATOM 1849 O O . GLN A 1 245 ? -3.003 4.986 20.555 1.00 65.62 245 GLN A O 1
ATOM 1854 N N . GLN A 1 246 ? -2.036 5.898 22.348 1.00 71.69 246 GLN A N 1
ATOM 1855 C CA . GLN A 1 246 ? -1.430 6.981 21.578 1.00 71.69 246 GLN A CA 1
ATOM 1856 C C . GLN A 1 246 ? -0.347 6.459 20.628 1.00 71.69 246 GLN A C 1
ATOM 1858 O O . GLN A 1 246 ? -0.341 6.849 19.458 1.00 71.69 246 GLN A O 1
ATOM 1863 N N . SER A 1 247 ? 0.513 5.541 21.084 1.00 74.19 247 SER A N 1
ATOM 1864 C CA . SER A 1 247 ? 1.550 4.938 20.241 1.00 74.19 247 SER A CA 1
ATOM 1865 C C . SER A 1 247 ? 0.951 4.072 19.129 1.00 74.19 247 SER A C 1
ATOM 1867 O O . SER A 1 247 ? 1.379 4.192 17.980 1.00 74.19 247 SER A O 1
ATOM 1869 N N . PHE A 1 248 ? -0.112 3.309 19.411 1.00 70.31 248 PHE A N 1
ATOM 1870 C CA . PHE A 1 248 ? -0.882 2.580 18.399 1.00 70.31 248 PHE A CA 1
ATOM 1871 C C . PHE A 1 248 ? -1.461 3.520 17.336 1.00 70.31 248 PHE A C 1
ATOM 1873 O O . PHE A 1 248 ? -1.251 3.305 16.143 1.00 70.31 248 PHE A O 1
ATOM 1880 N N . ASN A 1 249 ? -2.175 4.576 17.740 1.00 74.06 249 ASN A N 1
ATOM 1881 C CA . ASN A 1 249 ? -2.821 5.490 16.795 1.00 74.06 249 ASN A CA 1
ATOM 1882 C C . ASN A 1 249 ? -1.795 6.244 15.942 1.00 74.06 249 ASN A C 1
ATOM 1884 O O . ASN A 1 249 ? -1.995 6.404 14.733 1.00 74.06 249 ASN A O 1
ATOM 1888 N N . ALA A 1 250 ? -0.685 6.673 16.550 1.00 79.00 250 ALA A N 1
ATOM 1889 C CA . ALA A 1 250 ? 0.419 7.306 15.840 1.00 79.00 250 ALA A CA 1
ATOM 1890 C C . ALA A 1 250 ? 1.038 6.345 14.817 1.00 79.00 250 ALA A C 1
ATOM 1892 O O . ALA A 1 250 ? 1.211 6.716 13.656 1.00 79.00 250 ALA A O 1
ATOM 1893 N N . MET A 1 251 ? 1.293 5.094 15.209 1.00 75.06 251 MET A N 1
ATOM 1894 C CA . MET A 1 251 ? 1.862 4.069 14.336 1.00 75.06 251 MET A CA 1
ATOM 1895 C C . MET A 1 251 ? 0.916 3.695 13.192 1.00 75.06 251 MET A C 1
ATOM 1897 O O . MET A 1 251 ? 1.320 3.721 12.032 1.00 75.06 251 MET A O 1
ATOM 1901 N N . ALA A 1 252 ? -0.355 3.416 13.483 1.00 73.88 252 ALA A N 1
ATOM 1902 C CA . ALA A 1 252 ? -1.351 3.077 12.472 1.00 73.88 252 ALA A CA 1
ATOM 1903 C C . ALA A 1 252 ? -1.548 4.222 11.466 1.00 73.88 252 ALA A C 1
ATOM 1905 O O . ALA A 1 252 ? -1.646 3.983 10.262 1.00 73.88 252 ALA A O 1
ATOM 1906 N N . THR A 1 253 ? -1.556 5.474 11.933 1.00 80.12 253 THR A N 1
ATOM 1907 C CA . THR A 1 253 ? -1.629 6.653 11.057 1.00 80.12 253 THR A CA 1
ATOM 1908 C C . THR A 1 253 ? -0.362 6.800 10.219 1.00 80.12 253 THR A C 1
ATOM 1910 O O . THR A 1 253 ? -0.456 7.046 9.018 1.00 80.12 253 THR A O 1
ATOM 1913 N N . ASN A 1 254 ? 0.816 6.592 10.814 1.00 82.38 254 ASN A N 1
ATOM 1914 C CA . ASN A 1 254 ? 2.093 6.673 10.111 1.00 82.38 254 ASN A CA 1
ATOM 1915 C C . ASN A 1 254 ? 2.208 5.614 9.006 1.00 82.38 254 ASN A C 1
ATOM 1917 O O . ASN A 1 254 ? 2.505 5.964 7.866 1.00 82.38 254 ASN A O 1
ATOM 1921 N N . ILE A 1 255 ? 1.896 4.350 9.314 1.00 77.81 255 ILE A N 1
ATOM 1922 C CA . ILE A 1 255 ? 1.897 3.238 8.352 1.00 77.81 255 ILE A CA 1
ATOM 1923 C C . ILE A 1 255 ? 0.922 3.530 7.211 1.00 77.81 255 ILE A C 1
ATOM 1925 O O . ILE A 1 255 ? 1.296 3.431 6.045 1.00 77.81 255 ILE A O 1
ATOM 1929 N N . ARG A 1 256 ? -0.312 3.949 7.526 1.00 78.88 256 ARG A N 1
ATOM 1930 C CA . ARG A 1 256 ? -1.320 4.281 6.506 1.00 78.88 256 ARG A CA 1
ATOM 1931 C C . ARG A 1 256 ? -0.893 5.449 5.624 1.00 78.88 256 ARG A C 1
ATOM 1933 O O . ARG A 1 256 ? -1.092 5.372 4.415 1.00 78.88 256 ARG A O 1
ATOM 1940 N N . SER A 1 257 ? -0.334 6.511 6.208 1.00 83.62 257 SER A N 1
ATOM 1941 C CA . SER A 1 257 ? 0.166 7.661 5.449 1.00 83.62 257 SER A CA 1
ATOM 1942 C C . SER A 1 257 ? 1.290 7.226 4.521 1.00 83.62 257 SER A C 1
ATOM 1944 O O . SER A 1 257 ? 1.148 7.355 3.313 1.00 83.62 257 SER A O 1
ATOM 1946 N N . ARG A 1 258 ? 2.343 6.595 5.059 1.00 82.50 258 ARG A N 1
ATOM 1947 C CA . ARG A 1 258 ? 3.492 6.130 4.273 1.00 82.50 258 ARG A CA 1
ATOM 1948 C C . ARG A 1 258 ? 3.078 5.185 3.157 1.00 82.50 258 ARG A C 1
ATOM 1950 O O . ARG A 1 258 ? 3.518 5.363 2.030 1.00 82.50 258 ARG A O 1
ATOM 1957 N N . ALA A 1 259 ? 2.218 4.210 3.442 1.00 79.00 259 ALA A N 1
ATOM 1958 C CA . ALA A 1 259 ? 1.726 3.291 2.425 1.00 79.00 259 ALA A CA 1
ATOM 1959 C C . ALA A 1 259 ? 1.000 4.051 1.302 1.00 79.00 259 ALA A C 1
ATOM 1961 O O . ALA A 1 259 ? 1.333 3.867 0.133 1.00 79.00 259 ALA A O 1
ATOM 1962 N N . ARG A 1 260 ? 0.067 4.956 1.639 1.00 83.06 260 ARG A N 1
ATOM 1963 C CA . ARG A 1 260 ? -0.634 5.791 0.646 1.00 83.06 260 ARG A CA 1
ATOM 1964 C C . ARG A 1 260 ? 0.324 6.663 -0.157 1.00 83.06 260 ARG A C 1
ATOM 1966 O O . ARG A 1 260 ? 0.177 6.719 -1.374 1.00 83.06 260 ARG A O 1
ATOM 1973 N N . ASP A 1 261 ? 1.300 7.285 0.493 1.00 85.75 261 ASP A N 1
ATOM 1974 C CA . ASP A 1 261 ? 2.296 8.143 -0.152 1.00 85.75 261 ASP A CA 1
ATOM 1975 C C . ASP A 1 261 ? 3.167 7.336 -1.129 1.00 85.75 261 ASP A C 1
ATOM 1977 O O . ASP A 1 261 ? 3.374 7.756 -2.269 1.00 85.75 261 ASP A O 1
ATOM 1981 N N . ILE A 1 262 ? 3.604 6.135 -0.724 1.00 83.81 262 ILE A N 1
ATOM 1982 C CA . ILE A 1 262 ? 4.351 5.192 -1.568 1.00 83.81 262 ILE A CA 1
ATOM 1983 C C . ILE A 1 262 ? 3.522 4.792 -2.792 1.00 83.81 262 ILE A C 1
ATOM 1985 O O . ILE A 1 262 ? 4.016 4.856 -3.920 1.00 83.81 262 ILE A O 1
ATOM 1989 N N . ALA A 1 263 ? 2.259 4.399 -2.604 1.00 82.31 263 ALA A N 1
ATOM 1990 C CA . ALA A 1 263 ? 1.402 4.002 -3.719 1.00 82.31 263 ALA A CA 1
ATOM 1991 C C . ALA A 1 263 ? 1.070 5.174 -4.648 1.00 82.31 263 ALA A C 1
ATOM 1993 O O . ALA A 1 263 ? 1.103 5.002 -5.864 1.00 82.31 263 ALA A O 1
ATOM 1994 N N . ALA A 1 264 ? 0.789 6.363 -4.109 1.00 85.19 264 ALA A N 1
ATOM 1995 C CA . ALA A 1 264 ? 0.517 7.559 -4.901 1.00 85.19 264 ALA A CA 1
ATOM 1996 C C . ALA A 1 264 ? 1.725 7.931 -5.768 1.00 85.19 264 ALA A C 1
ATOM 1998 O O . ALA A 1 264 ? 1.591 8.028 -6.989 1.00 85.19 264 ALA A O 1
ATOM 1999 N N . ARG A 1 265 ? 2.914 8.026 -5.159 1.00 86.12 265 ARG A N 1
ATOM 2000 C CA . ARG A 1 265 ? 4.166 8.309 -5.869 1.00 86.12 265 ARG A CA 1
ATOM 2001 C C . ARG A 1 265 ? 4.479 7.237 -6.912 1.00 86.12 265 ARG A C 1
ATOM 2003 O O . ARG A 1 265 ? 4.822 7.565 -8.042 1.00 86.12 265 ARG A O 1
ATOM 2010 N N . SER A 1 266 ? 4.334 5.958 -6.562 1.00 85.38 266 SER A N 1
ATOM 2011 C CA . SER A 1 266 ? 4.577 4.848 -7.493 1.00 85.38 266 SER A CA 1
ATOM 2012 C C . SER A 1 266 ? 3.606 4.867 -8.680 1.00 85.38 266 SER A C 1
ATOM 2014 O O . SER A 1 266 ? 4.005 4.606 -9.813 1.00 85.38 266 SER A O 1
ATOM 2016 N N . ASN A 1 267 ? 2.340 5.229 -8.458 1.00 87.50 267 ASN A N 1
ATOM 2017 C CA . ASN A 1 267 ? 1.351 5.354 -9.528 1.00 87.50 267 ASN A CA 1
ATOM 2018 C C . ASN A 1 267 ? 1.625 6.561 -10.438 1.00 87.50 267 ASN A C 1
ATOM 2020 O O . ASN A 1 267 ? 1.436 6.460 -11.648 1.00 87.50 267 ASN A O 1
ATOM 2024 N N . GLU A 1 268 ? 2.080 7.684 -9.884 1.00 89.75 268 GLU A N 1
ATOM 2025 C CA . GLU A 1 268 ? 2.481 8.856 -10.667 1.00 89.75 268 GLU A CA 1
ATOM 2026 C C . GLU A 1 268 ? 3.714 8.563 -11.537 1.00 89.75 268 GLU A C 1
ATOM 2028 O O . GLU A 1 268 ? 3.680 8.784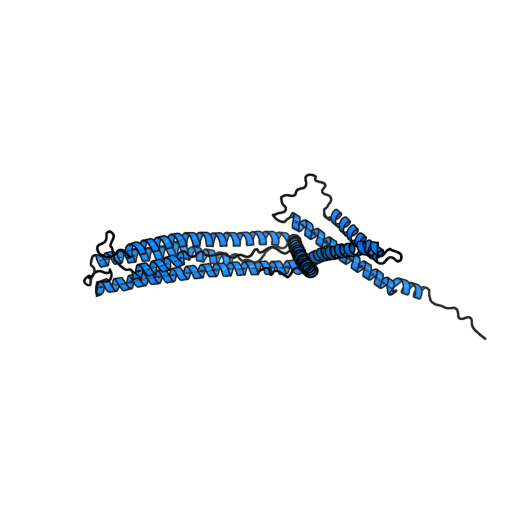 -12.749 1.00 89.75 268 GLU A O 1
ATOM 2033 N N . LEU A 1 269 ? 4.760 7.977 -10.946 1.00 89.25 269 LEU A N 1
ATOM 2034 C CA . LEU A 1 269 ? 5.980 7.580 -11.658 1.00 89.25 269 LEU A CA 1
ATOM 2035 C C . LEU A 1 269 ? 5.721 6.478 -12.695 1.00 89.25 269 LEU A C 1
ATOM 2037 O O . LEU A 1 269 ? 6.297 6.497 -13.783 1.00 89.25 269 LEU A O 1
ATOM 2041 N N . GLY A 1 270 ? 4.815 5.544 -12.399 1.00 87.31 270 GLY A N 1
ATOM 2042 C CA . GLY A 1 270 ? 4.375 4.531 -13.356 1.00 87.31 270 GLY A CA 1
ATOM 2043 C C . GLY A 1 270 ? 3.704 5.143 -14.587 1.00 87.31 270 GLY A C 1
ATOM 2044 O O . GLY A 1 270 ? 4.017 4.758 -15.713 1.00 87.31 270 GLY A O 1
ATOM 2045 N N . LYS A 1 271 ? 2.849 6.158 -14.399 1.00 91.12 271 LYS A N 1
ATOM 2046 C CA . LYS A 1 271 ? 2.186 6.884 -15.497 1.00 91.12 271 LYS A CA 1
ATOM 2047 C C . LYS A 1 271 ? 3.155 7.690 -16.354 1.00 91.12 271 LYS A C 1
ATOM 2049 O O . LYS A 1 271 ? 3.047 7.662 -17.584 1.00 91.12 271 LYS A O 1
ATOM 2054 N N . SER A 1 272 ? 4.085 8.418 -15.733 1.00 91.69 272 SER A N 1
ATOM 2055 C CA . SER A 1 272 ? 5.083 9.193 -16.481 1.00 91.69 272 SER A CA 1
ATOM 2056 C C . SER A 1 272 ? 5.982 8.264 -17.298 1.00 91.69 272 SER A C 1
ATOM 2058 O O . SER A 1 272 ? 6.133 8.460 -18.503 1.00 91.69 272 SER A O 1
ATOM 2060 N N . THR A 1 273 ? 6.449 7.173 -16.685 1.00 90.38 273 THR A N 1
ATOM 2061 C CA . THR A 1 273 ? 7.250 6.138 -17.348 1.00 90.38 273 THR A CA 1
ATOM 2062 C C . THR A 1 273 ? 6.486 5.481 -18.500 1.00 90.38 273 THR A C 1
ATOM 2064 O O . THR A 1 273 ? 7.018 5.334 -19.600 1.00 90.38 273 THR A O 1
ATOM 2067 N N . ALA A 1 274 ? 5.217 5.118 -18.293 1.00 92.19 274 ALA A N 1
ATOM 2068 C CA . ALA A 1 274 ? 4.377 4.544 -19.342 1.00 92.19 274 ALA A CA 1
ATOM 2069 C C . ALA A 1 274 ? 4.191 5.512 -20.522 1.00 92.19 274 ALA A C 1
ATOM 2071 O O . ALA A 1 274 ? 4.155 5.089 -21.678 1.00 92.19 274 ALA A O 1
ATOM 2072 N N . THR A 1 275 ? 4.090 6.814 -20.247 1.00 94.06 275 THR A N 1
ATOM 2073 C CA . THR A 1 275 ? 3.996 7.853 -21.281 1.00 94.06 275 THR A CA 1
ATOM 2074 C C . THR A 1 275 ? 5.283 7.935 -22.101 1.00 94.06 275 THR A C 1
ATOM 2076 O O . THR A 1 275 ? 5.219 7.958 -23.329 1.00 94.06 275 THR A O 1
ATOM 2079 N N . GLU A 1 276 ? 6.444 7.895 -21.449 1.00 92.38 276 GLU A N 1
ATOM 2080 C CA . GLU A 1 276 ? 7.748 7.909 -22.120 1.00 92.38 276 GLU A CA 1
ATOM 2081 C C . GLU A 1 276 ? 7.971 6.650 -22.974 1.00 92.38 276 GLU A C 1
ATOM 2083 O O . GLU A 1 276 ? 8.320 6.747 -24.151 1.00 92.38 276 GLU A O 1
ATOM 2088 N N . MET A 1 277 ? 7.652 5.464 -22.443 1.00 93.06 277 MET A N 1
ATOM 2089 C CA . MET A 1 277 ? 7.697 4.204 -23.198 1.00 93.06 277 MET A CA 1
ATOM 2090 C C . MET A 1 277 ? 6.810 4.247 -24.451 1.00 93.06 277 MET A C 1
ATOM 2092 O O . MET A 1 277 ? 7.229 3.805 -25.522 1.00 93.06 277 MET A O 1
ATOM 2096 N N . ARG A 1 278 ? 5.590 4.796 -24.338 1.00 94.12 278 ARG A N 1
ATOM 2097 C CA . ARG A 1 278 ? 4.663 4.959 -25.472 1.00 94.12 278 ARG A CA 1
ATOM 2098 C C . ARG A 1 278 ? 5.186 5.961 -26.501 1.00 94.12 278 ARG A C 1
ATOM 2100 O O . ARG A 1 278 ? 5.014 5.731 -27.695 1.00 94.12 278 ARG A O 1
ATOM 2107 N N . ALA A 1 279 ? 5.849 7.032 -26.067 1.00 92.81 279 ALA A N 1
ATOM 2108 C CA . ALA A 1 279 ? 6.458 8.008 -26.969 1.00 92.81 279 ALA A CA 1
ATOM 2109 C C . ALA A 1 279 ? 7.601 7.388 -27.792 1.00 92.81 279 ALA A C 1
ATOM 2111 O O . ALA A 1 279 ? 7.637 7.549 -29.014 1.00 92.81 279 ALA A O 1
ATOM 2112 N N . ILE A 1 280 ? 8.481 6.608 -27.154 1.00 91.00 280 ILE A N 1
ATOM 2113 C CA . ILE A 1 280 ? 9.547 5.872 -27.855 1.00 91.00 280 ILE A CA 1
ATOM 2114 C C . ILE A 1 280 ? 8.937 4.829 -28.801 1.00 91.00 280 ILE A C 1
ATOM 2116 O O . ILE A 1 280 ? 9.356 4.726 -29.954 1.00 91.00 280 ILE A O 1
ATOM 2120 N N . ALA A 1 281 ? 7.912 4.094 -28.353 1.00 92.75 281 ALA A N 1
ATOM 2121 C CA . ALA A 1 281 ? 7.204 3.123 -29.186 1.00 92.75 281 ALA A CA 1
ATOM 2122 C C . ALA A 1 281 ? 6.613 3.770 -30.450 1.00 92.75 281 ALA A C 1
ATOM 2124 O O . ALA A 1 281 ? 6.753 3.219 -31.541 1.00 92.75 281 ALA A O 1
ATOM 2125 N N . ALA A 1 282 ? 6.008 4.954 -30.319 1.00 91.25 282 ALA A N 1
ATOM 2126 C CA . ALA A 1 282 ? 5.475 5.705 -31.450 1.00 91.25 282 ALA A CA 1
ATOM 2127 C C . ALA A 1 282 ? 6.586 6.091 -32.441 1.00 91.25 282 ALA A C 1
ATOM 2129 O O . ALA A 1 282 ? 6.431 5.866 -33.641 1.00 91.25 282 ALA A O 1
ATOM 2130 N N . ALA A 1 283 ? 7.730 6.576 -31.948 1.00 89.88 283 ALA A N 1
ATOM 2131 C CA . ALA A 1 283 ? 8.860 6.985 -32.785 1.00 89.88 283 ALA A CA 1
ATOM 2132 C C . ALA A 1 283 ? 9.466 5.828 -33.605 1.00 89.88 283 ALA A C 1
ATOM 2134 O O . ALA A 1 283 ? 9.791 6.010 -34.778 1.00 89.88 283 ALA A O 1
ATOM 2135 N N . VAL A 1 284 ? 9.580 4.627 -33.024 1.00 89.94 284 VAL A N 1
ATOM 2136 C CA . VAL A 1 284 ? 10.143 3.443 -33.713 1.00 89.94 284 VAL A CA 1
ATOM 2137 C C . VAL A 1 284 ? 9.111 2.671 -34.5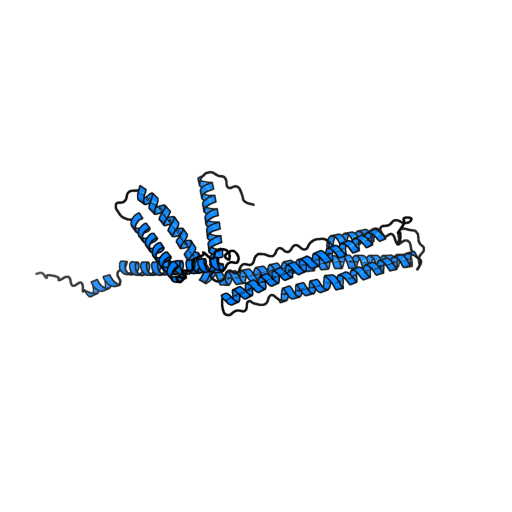43 1.00 89.94 284 VAL A C 1
ATOM 2139 O O . VAL A 1 284 ? 9.459 1.729 -35.251 1.00 89.94 284 VAL A O 1
ATOM 2142 N N . SER A 1 285 ? 7.838 3.068 -34.487 1.00 91.50 285 SER A N 1
ATOM 2143 C CA . SER A 1 285 ? 6.750 2.470 -35.274 1.00 91.50 285 SER A CA 1
ATOM 2144 C C . SER A 1 285 ? 6.478 3.178 -36.606 1.00 91.50 285 SER A C 1
ATOM 2146 O O . SER A 1 285 ? 5.632 2.717 -37.370 1.00 91.50 285 SER A O 1
ATOM 2148 N N . VAL A 1 286 ? 7.190 4.271 -36.910 1.00 90.88 286 VAL A N 1
ATOM 2149 C CA . VAL A 1 286 ? 7.020 5.037 -38.156 1.00 90.88 286 VAL A CA 1
ATOM 2150 C C . VAL A 1 286 ? 7.567 4.236 -39.348 1.00 90.88 286 VAL A C 1
ATOM 2152 O O . VAL A 1 286 ? 8.764 3.940 -39.364 1.00 90.88 286 VAL A O 1
ATOM 2155 N N . PRO A 1 287 ? 6.741 3.878 -40.350 1.00 88.62 287 PRO A N 1
ATOM 2156 C CA . PRO A 1 287 ? 7.189 3.113 -41.512 1.00 88.62 287 PRO A CA 1
ATOM 2157 C C . PRO A 1 287 ? 8.237 3.848 -42.370 1.00 88.62 287 PRO A C 1
ATOM 2159 O O . PRO A 1 287 ? 8.250 5.084 -42.411 1.00 88.62 287 PRO A O 1
ATOM 2162 N N . PRO A 1 288 ? 9.077 3.111 -43.124 1.00 86.00 288 PRO A N 1
ATOM 2163 C CA . PRO A 1 288 ? 10.005 3.706 -44.084 1.00 86.00 288 PRO A CA 1
ATOM 2164 C C . PRO A 1 288 ? 9.291 4.612 -45.099 1.00 86.00 288 PRO A C 1
ATOM 2166 O O . PRO A 1 288 ? 8.225 4.270 -45.609 1.00 86.00 288 PRO A O 1
ATOM 2169 N N . GLY A 1 289 ? 9.891 5.764 -45.412 1.00 82.69 289 GLY A N 1
ATOM 2170 C CA . GLY A 1 289 ? 9.353 6.723 -46.389 1.00 82.69 289 GLY A CA 1
ATOM 2171 C C . GLY A 1 289 ? 8.341 7.731 -45.831 1.00 82.69 289 GLY A C 1
ATOM 2172 O O . GLY A 1 289 ? 7.877 8.589 -46.578 1.00 82.69 289 GLY A O 1
ATOM 2173 N N . GLN A 1 290 ? 8.024 7.674 -44.534 1.00 87.06 290 GLN A N 1
ATOM 2174 C CA . GLN A 1 290 ? 7.213 8.685 -43.849 1.00 87.06 290 GLN A CA 1
ATOM 2175 C C . GLN A 1 290 ? 8.086 9.719 -43.121 1.00 87.06 290 GLN A C 1
ATOM 2177 O O . GLN A 1 290 ? 9.232 9.451 -42.749 1.00 87.06 290 GLN A O 1
ATOM 2182 N N . SER A 1 291 ? 7.546 10.921 -42.898 1.00 84.31 291 SER A N 1
ATOM 2183 C CA . SER A 1 291 ? 8.219 11.962 -42.115 1.00 84.31 291 SER A CA 1
ATOM 2184 C C . SER A 1 291 ? 8.438 11.500 -40.671 1.00 84.31 291 SER A C 1
ATOM 2186 O O . SER A 1 291 ? 7.490 11.061 -40.025 1.00 84.31 291 SER A O 1
ATOM 2188 N N . GLY A 1 292 ? 9.663 11.631 -40.156 1.00 79.12 292 GLY A N 1
ATOM 2189 C CA . GLY A 1 292 ? 10.016 11.194 -38.798 1.00 79.12 292 GLY A CA 1
ATOM 2190 C C . GLY A 1 292 ? 10.521 9.749 -38.698 1.00 79.12 292 GLY A C 1
ATOM 2191 O O . GLY A 1 292 ? 10.786 9.280 -37.594 1.00 79.12 292 GLY A O 1
ATOM 2192 N N . PHE A 1 293 ? 10.697 9.051 -39.825 1.00 83.31 293 PHE A N 1
ATOM 2193 C CA . PHE A 1 293 ? 11.371 7.754 -39.856 1.00 83.31 293 PHE A CA 1
ATOM 2194 C C . PHE A 1 293 ? 12.811 7.864 -39.329 1.00 83.31 293 PHE A C 1
ATOM 2196 O O . PHE A 1 293 ? 13.599 8.680 -39.807 1.00 83.31 293 PHE A O 1
ATOM 2203 N N . SER A 1 294 ? 13.156 7.009 -38.365 1.00 82.25 294 SER A N 1
ATOM 2204 C CA . SER A 1 294 ? 14.515 6.873 -37.825 1.00 82.25 294 SER A CA 1
ATOM 2205 C C . SER A 1 294 ? 15.026 5.440 -37.991 1.00 82.25 294 SER A C 1
ATOM 2207 O O . SER A 1 294 ? 15.976 5.194 -38.730 1.00 82.25 294 SER A O 1
ATOM 2209 N N . CYS A 1 295 ? 14.361 4.483 -37.349 1.00 86.88 295 CYS A N 1
ATOM 2210 C CA . CYS A 1 295 ? 14.558 3.051 -37.528 1.00 86.88 295 CYS A CA 1
ATOM 2211 C C . CYS A 1 295 ? 13.241 2.339 -37.201 1.00 86.88 295 CYS A C 1
ATOM 2213 O O . CYS A 1 295 ? 12.776 2.399 -36.063 1.00 86.88 295 CYS A O 1
ATOM 2215 N N . TYR A 1 296 ? 12.628 1.694 -38.197 1.00 90.56 296 TYR A N 1
ATOM 2216 C CA . TYR A 1 296 ? 11.349 1.010 -38.013 1.00 90.56 296 TYR A CA 1
ATOM 2217 C C . TYR A 1 296 ? 11.553 -0.353 -37.340 1.00 90.56 296 TYR A C 1
ATOM 2219 O O . TYR A 1 296 ? 12.161 -1.251 -37.923 1.00 90.56 296 TYR A O 1
ATOM 2227 N N . ASP A 1 297 ? 11.024 -0.507 -36.126 1.00 90.44 297 ASP A N 1
ATOM 2228 C CA . ASP A 1 297 ? 11.029 -1.752 -35.352 1.00 90.44 297 ASP A CA 1
ATOM 2229 C C . ASP A 1 297 ? 9.662 -1.940 -34.652 1.00 90.44 297 ASP A C 1
ATOM 2231 O O . ASP A 1 297 ? 9.469 -1.541 -33.497 1.00 90.44 297 ASP A O 1
ATOM 2235 N N . PRO A 1 298 ? 8.674 -2.550 -35.334 1.00 89.38 298 PRO A N 1
ATOM 2236 C CA . PRO A 1 298 ? 7.326 -2.716 -34.790 1.00 89.38 298 PRO A CA 1
ATOM 2237 C C . PRO A 1 298 ? 7.286 -3.713 -33.624 1.00 89.38 298 PRO A C 1
ATOM 2239 O O . PRO A 1 298 ? 6.415 -3.623 -32.760 1.00 89.38 298 PRO A O 1
ATOM 2242 N N . THR A 1 299 ? 8.246 -4.644 -33.558 1.00 91.19 299 THR A N 1
ATOM 2243 C CA . THR A 1 299 ? 8.344 -5.598 -32.444 1.00 91.19 299 THR A CA 1
ATOM 2244 C C . THR A 1 299 ? 8.809 -4.888 -31.177 1.00 91.19 299 THR A C 1
ATOM 2246 O O . THR A 1 299 ? 8.255 -5.110 -30.100 1.00 91.19 299 THR A O 1
ATOM 2249 N N . LEU A 1 300 ? 9.793 -3.995 -31.299 1.00 91.31 300 LEU A N 1
ATOM 2250 C CA . LEU A 1 300 ? 10.231 -3.131 -30.208 1.00 91.31 300 LEU A CA 1
ATOM 2251 C C . LEU A 1 300 ? 9.099 -2.211 -29.733 1.00 91.31 300 LEU A C 1
ATOM 2253 O O . LEU A 1 300 ? 8.866 -2.124 -28.528 1.00 91.31 300 LEU A O 1
ATOM 2257 N N . ALA A 1 301 ? 8.358 -1.594 -30.660 1.00 91.75 301 ALA A N 1
ATOM 2258 C CA . ALA A 1 301 ? 7.196 -0.766 -30.330 1.00 91.75 301 ALA A CA 1
ATOM 2259 C C . ALA A 1 301 ? 6.143 -1.545 -29.523 1.00 91.75 301 ALA A C 1
ATOM 2261 O O . ALA A 1 301 ? 5.633 -1.057 -28.511 1.00 91.75 301 ALA A O 1
ATOM 2262 N N . GLN A 1 302 ? 5.849 -2.786 -29.924 1.00 93.50 302 GLN A N 1
ATOM 2263 C CA . GLN A 1 302 ? 4.902 -3.642 -29.212 1.00 93.50 302 GLN A CA 1
ATOM 2264 C C . GLN A 1 302 ? 5.395 -3.999 -27.802 1.00 93.50 302 GLN A C 1
ATOM 2266 O O . GLN A 1 302 ? 4.622 -3.906 -26.848 1.00 93.50 302 GLN A O 1
ATOM 2271 N N . ARG A 1 303 ? 6.679 -4.353 -27.644 1.00 93.00 303 ARG A N 1
ATOM 2272 C CA . ARG A 1 303 ? 7.277 -4.664 -26.331 1.00 93.00 303 ARG A CA 1
ATOM 2273 C C . ARG A 1 303 ? 7.260 -3.458 -25.391 1.00 93.00 303 ARG A C 1
ATOM 2275 O O . ARG A 1 303 ? 6.870 -3.598 -24.236 1.00 93.00 303 ARG A O 1
ATOM 2282 N N . LEU A 1 304 ? 7.616 -2.274 -25.893 1.00 92.94 304 LEU A N 1
ATOM 2283 C CA . LEU A 1 304 ? 7.537 -1.018 -25.139 1.00 92.94 304 LEU A CA 1
ATOM 2284 C C . LEU A 1 304 ? 6.100 -0.698 -24.720 1.00 92.94 304 LEU A C 1
ATOM 2286 O O . LEU A 1 304 ? 5.862 -0.305 -23.584 1.00 92.94 304 LEU A O 1
ATOM 2290 N N . THR A 1 305 ? 5.128 -0.923 -25.605 1.00 93.62 305 THR A N 1
ATOM 2291 C CA . THR A 1 305 ? 3.708 -0.705 -25.294 1.00 93.62 305 THR A CA 1
ATOM 2292 C C . THR A 1 305 ? 3.209 -1.670 -24.216 1.00 93.62 305 THR A C 1
ATOM 2294 O O . THR A 1 305 ? 2.478 -1.260 -23.318 1.00 93.62 305 THR A O 1
ATOM 2297 N N . GLN A 1 306 ? 3.622 -2.940 -24.255 1.00 92.31 306 GLN A N 1
ATOM 2298 C CA . GLN A 1 306 ? 3.285 -3.921 -23.217 1.00 92.31 306 GLN A CA 1
ATOM 2299 C C . GLN A 1 306 ? 3.906 -3.558 -21.861 1.00 92.31 306 GLN A C 1
ATOM 2301 O O . GLN A 1 306 ? 3.203 -3.575 -20.851 1.00 92.31 306 GLN A O 1
ATOM 2306 N N . ALA A 1 307 ? 5.184 -3.163 -21.843 1.00 90.81 307 ALA A N 1
ATOM 2307 C CA . ALA A 1 307 ? 5.847 -2.669 -20.635 1.00 90.81 307 ALA A CA 1
ATOM 2308 C C . ALA A 1 307 ? 5.152 -1.410 -20.084 1.00 90.81 307 ALA A C 1
ATOM 2310 O O . ALA A 1 307 ? 4.929 -1.303 -18.879 1.00 90.81 307 ALA A O 1
ATOM 2311 N N . ALA A 1 308 ? 4.713 -0.505 -20.965 1.00 92.12 308 ALA A N 1
ATOM 2312 C CA . ALA A 1 308 ? 3.966 0.690 -20.584 1.00 92.12 308 ALA A CA 1
ATOM 2313 C C . ALA A 1 308 ? 2.625 0.349 -19.927 1.00 92.12 308 ALA A C 1
ATOM 2315 O O . ALA A 1 308 ? 2.267 0.952 -18.923 1.00 92.12 308 ALA A O 1
ATOM 2316 N N . VAL A 1 309 ? 1.887 -0.633 -20.456 1.00 91.06 309 VAL A N 1
ATOM 2317 C CA . VAL A 1 309 ? 0.623 -1.082 -19.849 1.00 91.06 309 VAL A CA 1
ATOM 2318 C C . VAL A 1 309 ? 0.855 -1.636 -18.444 1.00 91.06 309 VAL A C 1
ATOM 2320 O O . VAL A 1 309 ? 0.086 -1.318 -17.544 1.00 91.06 309 VAL A O 1
ATOM 2323 N N . GLN A 1 310 ? 1.920 -2.412 -18.227 1.00 87.12 310 GLN A N 1
ATOM 2324 C CA . GLN A 1 310 ? 2.267 -2.916 -16.893 1.00 87.12 310 GLN A CA 1
ATOM 2325 C C . GLN A 1 310 ? 2.669 -1.788 -15.930 1.00 87.12 310 GLN A C 1
ATOM 2327 O O . GLN A 1 310 ? 2.263 -1.789 -14.767 1.00 87.12 310 GLN A O 1
ATOM 2332 N N . ALA A 1 311 ? 3.416 -0.795 -16.418 1.00 86.00 311 ALA A N 1
ATOM 2333 C CA . ALA A 1 311 ? 3.787 0.380 -15.635 1.00 86.00 311 ALA A CA 1
ATOM 2334 C C . ALA A 1 311 ? 2.576 1.255 -15.258 1.00 86.00 311 ALA A C 1
ATOM 2336 O O . ALA A 1 311 ? 2.600 1.885 -14.206 1.00 86.00 311 ALA A O 1
ATOM 2337 N N . ASP A 1 312 ? 1.504 1.251 -16.052 1.00 88.06 312 ASP A N 1
ATOM 2338 C CA . ASP A 1 312 ? 0.300 2.076 -15.853 1.00 88.06 312 ASP A CA 1
ATOM 2339 C C . ASP A 1 312 ? -0.747 1.444 -14.906 1.00 88.06 312 ASP A C 1
ATOM 2341 O O . ASP A 1 312 ? -1.660 2.122 -14.435 1.00 88.06 312 ASP A O 1
ATOM 2345 N N . GLN A 1 313 ? -0.643 0.146 -14.595 1.00 84.19 313 GLN A N 1
ATOM 2346 C CA . GLN A 1 313 ? -1.607 -0.528 -13.712 1.00 84.19 313 GLN A CA 1
ATOM 2347 C C . GLN A 1 313 ? -1.541 0.026 -12.282 1.00 84.19 313 GLN A C 1
ATOM 2349 O O . GLN A 1 313 ? -0.479 -0.032 -11.679 1.00 84.19 313 GLN A O 1
ATOM 2354 N N . PRO A 1 314 ? -2.633 0.521 -11.676 1.00 76.31 314 PRO A N 1
ATOM 2355 C CA . PRO A 1 314 ? -2.570 1.118 -10.345 1.00 76.31 314 PRO A CA 1
ATOM 2356 C C . PRO A 1 314 ? -2.273 0.074 -9.260 1.00 76.31 314 PRO A C 1
ATOM 2358 O O . PRO A 1 314 ? -2.881 -0.993 -9.222 1.00 76.31 314 PRO A O 1
ATOM 2361 N N . ALA A 1 315 ? -1.387 0.410 -8.318 1.00 71.38 315 ALA A N 1
ATOM 2362 C CA . ALA A 1 315 ? -1.255 -0.347 -7.077 1.00 71.38 315 ALA A CA 1
ATOM 2363 C C . ALA A 1 315 ? -2.427 0.012 -6.153 1.00 71.38 315 ALA A C 1
ATOM 2365 O O . ALA A 1 315 ? -2.507 1.140 -5.659 1.00 71.38 315 ALA A O 1
ATOM 2366 N N . THR A 1 316 ? -3.353 -0.924 -5.940 1.00 67.88 316 THR A N 1
ATOM 2367 C CA . THR A 1 316 ? -4.473 -0.756 -5.007 1.00 67.88 316 THR A CA 1
ATOM 2368 C C . THR A 1 316 ? -4.064 -1.223 -3.616 1.00 67.88 316 THR A C 1
ATOM 2370 O O . THR A 1 316 ? -3.766 -2.399 -3.419 1.00 67.88 316 THR A O 1
ATOM 2373 N N . LEU A 1 317 ? -4.067 -0.312 -2.644 1.00 65.62 317 LEU A N 1
ATOM 2374 C CA . LEU A 1 317 ? -3.818 -0.635 -1.242 1.00 65.62 317 LEU A CA 1
ATOM 2375 C C . LEU A 1 317 ? -5.142 -0.922 -0.541 1.00 65.62 317 LEU A C 1
ATOM 2377 O O . LEU A 1 317 ? -5.950 -0.010 -0.364 1.00 65.62 317 LEU A O 1
ATOM 2381 N N . ASN A 1 318 ? -5.346 -2.163 -0.109 1.00 60.16 318 ASN A N 1
ATOM 2382 C CA . ASN A 1 318 ? -6.489 -2.523 0.722 1.00 60.16 318 ASN A CA 1
ATOM 2383 C C . ASN A 1 318 ? -6.023 -2.655 2.177 1.00 60.16 318 ASN A C 1
ATOM 2385 O O . ASN A 1 318 ? -5.693 -3.739 2.641 1.00 60.16 318 ASN A O 1
ATOM 2389 N N . LEU A 1 319 ? -5.896 -1.519 2.866 1.00 60.56 319 LEU A N 1
ATOM 2390 C CA . LEU A 1 319 ? -5.455 -1.482 4.262 1.00 60.56 319 LEU A CA 1
ATOM 2391 C C . LEU A 1 319 ? -6.677 -1.564 5.174 1.00 60.56 319 LEU A C 1
ATOM 2393 O O . LEU A 1 319 ? -7.526 -0.669 5.141 1.00 60.56 319 LEU A O 1
ATOM 2397 N N . ARG A 1 320 ? -6.756 -2.597 6.016 1.00 60.66 320 ARG A N 1
ATOM 2398 C CA . ARG A 1 320 ? -7.862 -2.737 6.964 1.00 60.66 320 ARG A CA 1
ATOM 2399 C C . ARG A 1 320 ? -7.818 -1.648 8.033 1.00 60.66 320 ARG A C 1
ATOM 2401 O O . ARG A 1 320 ? -6.765 -1.160 8.463 1.00 60.66 320 ARG A O 1
ATOM 2408 N N . GLU A 1 321 ? -8.995 -1.268 8.511 1.00 55.09 321 GLU A N 1
ATOM 2409 C CA . GLU A 1 321 ? -9.111 -0.361 9.641 1.00 55.09 321 GLU A CA 1
ATOM 2410 C C . GLU A 1 321 ? -8.754 -1.111 10.934 1.00 55.09 321 GLU A C 1
ATOM 2412 O O . GLU A 1 321 ? -9.584 -1.760 11.565 1.00 55.09 321 GLU A O 1
ATOM 2417 N N . ALA A 1 322 ? -7.476 -1.091 11.315 1.00 54.31 322 ALA A N 1
ATOM 2418 C CA . ALA A 1 322 ? -7.081 -1.430 12.674 1.00 54.31 322 ALA A CA 1
ATOM 2419 C C . ALA A 1 322 ? -7.643 -0.391 13.647 1.00 54.31 322 ALA A C 1
ATOM 2421 O O . ALA A 1 322 ? -7.304 0.796 13.564 1.00 54.31 322 ALA A O 1
ATOM 2422 N N . ALA A 1 323 ? -8.502 -0.872 14.539 1.00 56.75 323 ALA A N 1
ATOM 2423 C CA . ALA A 1 323 ? -9.016 -0.153 15.688 1.00 56.75 323 ALA A CA 1
ATOM 2424 C C . ALA A 1 323 ? -8.314 -0.673 16.944 1.00 56.75 323 ALA A C 1
ATOM 2426 O O . ALA A 1 323 ? -8.105 -1.880 17.089 1.00 56.75 323 ALA A O 1
ATOM 2427 N N . PHE A 1 324 ? -7.955 0.236 17.843 1.00 50.38 324 PHE A N 1
ATOM 2428 C CA . PHE A 1 324 ? -7.467 -0.130 19.163 1.00 50.38 324 PHE A CA 1
ATOM 2429 C C . PHE A 1 324 ? -8.621 -0.659 20.008 1.00 50.38 324 PHE A C 1
ATOM 2431 O O . PHE A 1 324 ? -9.664 -0.009 20.107 1.00 50.38 324 PHE A O 1
ATOM 2438 N N . ASN A 1 325 ? -8.435 -1.833 20.605 1.00 60.38 325 ASN A N 1
ATOM 2439 C CA . ASN A 1 325 ? -9.497 -2.555 21.303 1.00 60.38 325 ASN A CA 1
ATOM 2440 C C . ASN A 1 325 ? -9.238 -2.688 22.814 1.00 60.38 325 ASN A C 1
ATOM 2442 O O . ASN A 1 325 ? -10.017 -3.341 23.501 1.00 60.38 325 ASN A O 1
ATOM 2446 N N . GLU A 1 326 ? -8.186 -2.060 23.342 1.00 58.66 326 GLU A N 1
ATOM 2447 C CA . GLU A 1 326 ? -7.888 -1.998 24.775 1.00 58.66 326 GLU A CA 1
ATOM 2448 C C . GLU A 1 326 ? -8.603 -0.813 25.456 1.00 58.66 326 GLU A C 1
ATOM 2450 O O . GLU A 1 326 ? -8.771 0.270 24.886 1.00 58.66 326 GLU A O 1
ATOM 2455 N N . GLY A 1 327 ? -9.008 -1.011 26.714 1.00 59.78 327 GLY A N 1
ATOM 2456 C CA . GLY A 1 327 ? -9.581 0.038 27.559 1.00 59.78 327 GLY A CA 1
ATOM 2457 C C . GLY A 1 327 ? -10.968 0.552 27.123 1.00 59.78 327 GLY A C 1
ATOM 2458 O O . GLY A 1 327 ? -11.666 -0.092 26.335 1.00 59.78 327 GLY A O 1
ATOM 2459 N N . PRO A 1 328 ? -11.384 1.732 27.624 1.00 59.25 328 PRO A N 1
ATOM 2460 C CA . PRO A 1 328 ? -12.728 2.292 27.428 1.00 59.25 328 PRO A CA 1
ATOM 2461 C C . PRO A 1 328 ? -13.197 2.373 25.963 1.00 59.25 328 PRO A C 1
ATOM 2463 O O . PRO A 1 328 ? -14.347 2.072 25.645 1.00 59.25 328 PRO A O 1
ATOM 2466 N N . ALA A 1 329 ? -12.299 2.721 25.035 1.00 59.59 329 ALA A N 1
ATOM 2467 C CA . ALA A 1 329 ? -12.616 2.824 23.608 1.00 59.59 329 ALA A CA 1
ATOM 2468 C C . ALA A 1 329 ? -12.917 1.456 22.961 1.00 59.59 329 ALA A C 1
ATOM 2470 O O . ALA A 1 329 ? -13.853 1.337 22.165 1.00 59.59 329 ALA A O 1
ATOM 2471 N N . GLY A 1 330 ? -12.176 0.411 23.343 1.00 59.25 330 GLY A N 1
ATOM 2472 C CA . GLY A 1 330 ? -12.426 -0.956 22.888 1.00 59.25 330 GLY A CA 1
ATOM 2473 C C . GLY A 1 330 ? -13.755 -1.511 23.391 1.00 59.25 330 GLY A C 1
ATOM 2474 O O . GLY A 1 330 ? -14.501 -2.129 22.630 1.00 59.25 330 GLY A O 1
ATOM 2475 N N . VAL A 1 331 ? -14.099 -1.208 24.646 1.00 65.31 331 VAL A N 1
ATOM 2476 C CA . VAL A 1 331 ? -15.397 -1.540 25.254 1.00 65.31 331 VAL A CA 1
ATOM 2477 C C . VAL A 1 331 ? -16.548 -0.883 24.492 1.00 65.31 331 VAL A C 1
ATOM 2479 O O . VAL A 1 331 ? -17.532 -1.547 24.162 1.00 65.31 331 VAL A O 1
ATOM 2482 N N . ALA A 1 332 ? -16.411 0.398 24.139 1.00 61.56 332 ALA A N 1
ATOM 2483 C CA . ALA A 1 332 ? -17.420 1.115 23.365 1.00 61.56 332 ALA A CA 1
ATOM 2484 C C . ALA A 1 332 ? -17.660 0.495 21.978 1.00 61.56 332 ALA A C 1
ATOM 2486 O O . ALA A 1 332 ? -18.810 0.341 21.561 1.00 61.56 332 ALA A O 1
ATOM 2487 N N . ASN A 1 333 ? -16.596 0.102 21.275 1.00 65.69 333 ASN A N 1
ATOM 2488 C CA . ASN A 1 333 ? -16.706 -0.521 19.956 1.00 65.69 333 ASN A CA 1
ATOM 2489 C C . ASN A 1 333 ? -17.304 -1.941 20.033 1.00 65.69 333 ASN A C 1
ATOM 2491 O O . ASN A 1 333 ? -18.149 -2.313 19.218 1.00 65.69 333 ASN A O 1
ATOM 2495 N N . ALA A 1 334 ? -16.932 -2.718 21.053 1.00 65.50 334 ALA A N 1
ATOM 2496 C CA . ALA A 1 334 ? -17.473 -4.056 21.281 1.00 65.50 334 ALA A CA 1
ATOM 2497 C C . ALA A 1 334 ? -18.966 -4.037 21.634 1.00 65.50 334 ALA A C 1
ATOM 2499 O O . ALA A 1 334 ? -19.733 -4.829 21.086 1.00 65.50 334 ALA A O 1
ATOM 2500 N N . ILE A 1 335 ? -19.395 -3.104 22.492 1.00 68.69 335 ILE A N 1
ATOM 2501 C CA . ILE A 1 335 ? -20.813 -2.909 22.820 1.00 68.69 335 ILE A CA 1
ATOM 2502 C C . ILE A 1 335 ? -21.600 -2.488 21.572 1.00 68.69 335 ILE A C 1
ATOM 2504 O O . ILE A 1 335 ? -22.676 -3.031 21.332 1.00 68.69 335 ILE A O 1
ATOM 2508 N N . LYS A 1 336 ? -21.074 -1.575 20.741 1.00 68.62 336 LYS A N 1
ATOM 2509 C CA . LYS A 1 336 ? -21.735 -1.180 19.482 1.00 68.62 336 LYS A CA 1
ATOM 2510 C C . LYS A 1 336 ? -21.965 -2.376 18.558 1.00 68.62 336 LYS A C 1
ATOM 2512 O O . LYS A 1 336 ? -23.099 -2.612 18.158 1.00 68.62 336 LYS A O 1
ATOM 2517 N N . ARG A 1 337 ? -20.928 -3.181 18.308 1.00 70.44 337 ARG A N 1
ATOM 2518 C CA . ARG A 1 337 ? -21.033 -4.396 17.480 1.00 70.44 337 ARG A CA 1
ATOM 2519 C C . ARG A 1 337 ? -21.993 -5.429 18.063 1.00 70.44 337 ARG A C 1
ATOM 2521 O O . ARG A 1 337 ? -22.707 -6.095 17.319 1.00 70.44 337 ARG A O 1
ATOM 2528 N N . LEU A 1 338 ? -22.028 -5.570 19.389 1.00 74.69 338 LEU A N 1
ATO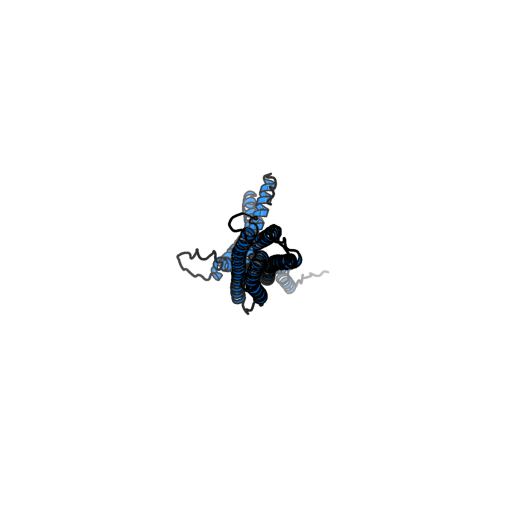M 2529 C CA . LEU A 1 338 ? -22.993 -6.435 20.066 1.00 74.69 338 LEU A CA 1
ATOM 2530 C C . LEU A 1 338 ? -24.426 -5.975 19.766 1.00 74.69 338 LEU A C 1
ATOM 2532 O O . LEU A 1 338 ? -25.254 -6.793 19.378 1.00 74.69 338 LEU A O 1
ATOM 2536 N N . TRP A 1 339 ? -24.712 -4.679 19.900 1.00 75.50 339 TRP A N 1
ATOM 2537 C CA . TRP A 1 339 ? -26.039 -4.128 19.624 1.00 75.50 339 TRP A CA 1
ATOM 2538 C C . TRP A 1 339 ? -26.423 -4.186 18.147 1.00 75.50 339 TRP A C 1
ATOM 2540 O O . TRP A 1 339 ? -27.574 -4.493 17.849 1.00 75.50 339 TRP A O 1
ATOM 2550 N N . GLU A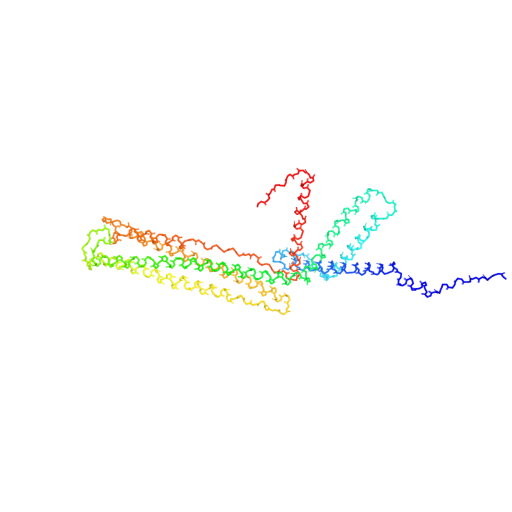 1 340 ? -25.484 -3.954 17.229 1.00 74.56 340 GLU A N 1
ATOM 2551 C CA . GLU A 1 340 ? -25.700 -4.133 15.787 1.00 74.56 340 GLU A CA 1
ATOM 2552 C C . GLU A 1 340 ? -26.078 -5.581 15.461 1.00 74.56 340 GLU A C 1
ATOM 2554 O O . GLU A 1 340 ? -27.085 -5.827 14.798 1.00 74.56 340 GLU A O 1
ATOM 2559 N N . ASN A 1 341 ? -25.330 -6.547 16.001 1.00 75.50 341 ASN A N 1
ATOM 2560 C CA . ASN A 1 341 ? -25.611 -7.966 15.811 1.00 75.50 341 ASN A CA 1
ATOM 2561 C C . ASN A 1 341 ? -26.945 -8.371 16.440 1.00 75.50 341 ASN A C 1
ATOM 2563 O O . ASN A 1 341 ? -27.755 -9.020 15.786 1.00 75.50 341 ASN A O 1
ATOM 2567 N N . ILE A 1 342 ? -27.211 -7.970 17.687 1.00 76.00 342 ILE A N 1
ATOM 2568 C CA . ILE A 1 342 ? -28.500 -8.228 18.344 1.00 76.00 342 ILE A CA 1
ATOM 2569 C C . ILE A 1 342 ? -29.635 -7.623 17.516 1.00 76.00 342 ILE A C 1
ATOM 2571 O O . ILE A 1 342 ? -30.636 -8.296 17.301 1.00 76.00 342 ILE A O 1
ATOM 2575 N N . GLY A 1 343 ? -29.474 -6.402 17.003 1.00 72.69 343 GLY A N 1
ATOM 2576 C CA . GLY A 1 343 ? -30.444 -5.754 16.124 1.00 72.69 343 GLY A CA 1
ATOM 2577 C C . GLY A 1 343 ? -30.693 -6.539 14.836 1.00 72.69 343 GLY A C 1
ATOM 2578 O O . GLY A 1 343 ? -31.850 -6.741 14.474 1.00 72.69 343 GLY A O 1
ATOM 2579 N N . ALA A 1 344 ? -29.639 -7.035 14.184 1.00 70.50 344 ALA A N 1
ATOM 2580 C CA . ALA A 1 344 ? -29.732 -7.859 12.977 1.00 70.50 344 ALA A CA 1
ATOM 2581 C C . ALA A 1 344 ? -30.391 -9.229 13.236 1.00 70.50 344 ALA A C 1
ATOM 2583 O O . ALA A 1 344 ? -31.208 -9.702 12.442 1.00 70.50 344 ALA A O 1
ATOM 2584 N N . TYR A 1 345 ? -30.093 -9.870 14.368 1.00 72.81 345 TYR A N 1
ATOM 2585 C CA . TYR A 1 345 ? -30.741 -11.124 14.761 1.00 72.81 345 TYR A CA 1
ATOM 2586 C C . TYR A 1 345 ? -32.203 -10.915 15.166 1.00 72.81 345 TYR A C 1
ATOM 2588 O O . TYR A 1 345 ? -33.060 -11.728 14.831 1.00 72.81 345 TYR A O 1
ATOM 2596 N N . LEU A 1 346 ? -32.521 -9.810 15.844 1.00 71.31 346 LEU A N 1
ATOM 2597 C CA . LEU A 1 346 ? -33.894 -9.491 16.224 1.00 71.31 346 LEU A CA 1
ATOM 2598 C C . LEU A 1 346 ? -34.735 -9.122 14.997 1.00 71.31 346 LEU A C 1
ATOM 2600 O O . LEU A 1 346 ? -35.877 -9.556 14.893 1.00 71.31 346 LEU A O 1
ATOM 2604 N N . SER A 1 347 ? -34.177 -8.361 14.053 1.00 69.50 347 SER A N 1
ATOM 2605 C CA . SER A 1 347 ? -34.868 -7.984 12.818 1.00 69.50 347 SER A CA 1
ATOM 2606 C C . SER A 1 347 ? -35.074 -9.176 11.885 1.00 69.50 347 SER A C 1
ATOM 2608 O O . SER A 1 347 ? -36.157 -9.307 11.321 1.00 69.50 347 SER A O 1
ATOM 2610 N N . SER A 1 348 ? -34.101 -10.085 11.775 1.00 67.81 348 SER A N 1
ATOM 2611 C CA . SER A 1 348 ? -34.259 -11.339 11.022 1.00 67.81 348 SER A CA 1
ATOM 2612 C C . SER A 1 348 ? -35.256 -12.297 11.679 1.00 67.81 348 SER A C 1
ATOM 2614 O O . SER A 1 348 ? -36.051 -12.914 10.974 1.00 67.81 348 SER A O 1
ATOM 2616 N N . LEU A 1 349 ? -35.301 -12.367 13.015 1.00 69.12 349 LEU A N 1
ATOM 2617 C CA . LEU A 1 349 ? -36.325 -13.119 13.746 1.00 69.12 349 LEU A CA 1
ATOM 2618 C C . LEU A 1 349 ? -37.725 -12.516 13.540 1.00 69.12 349 LEU A C 1
ATOM 2620 O O . LEU A 1 349 ? -38.675 -13.249 13.284 1.00 69.12 349 LEU A O 1
ATOM 2624 N N . ILE A 1 350 ? -37.863 -11.189 13.623 1.00 71.75 350 ILE A N 1
ATOM 2625 C CA . ILE A 1 350 ? -39.130 -10.489 13.359 1.00 71.75 350 ILE A CA 1
ATOM 2626 C C . ILE A 1 350 ? -39.545 -10.677 11.898 1.00 71.75 350 ILE A C 1
ATOM 2628 O O . ILE A 1 350 ? -40.717 -10.928 11.645 1.00 71.75 350 ILE A O 1
ATOM 2632 N N . GLY A 1 351 ? -38.602 -10.623 10.954 1.00 68.19 351 GLY A N 1
ATOM 2633 C CA . GLY A 1 351 ? -38.837 -10.924 9.543 1.00 68.19 351 GLY A CA 1
ATOM 2634 C C . GLY A 1 351 ? -39.347 -12.350 9.341 1.00 68.19 351 GLY A C 1
ATOM 2635 O O . GLY A 1 351 ? -40.375 -12.541 8.700 1.00 68.19 351 GLY A O 1
ATOM 2636 N N . TRP A 1 352 ? -38.714 -13.333 9.985 1.00 69.88 352 TRP A N 1
ATOM 2637 C CA . TRP A 1 352 ? -39.142 -14.732 9.947 1.00 69.88 352 TRP A CA 1
ATOM 2638 C C . TRP A 1 352 ? -40.542 -14.939 10.552 1.00 69.88 352 TRP A C 1
ATOM 2640 O O . TRP A 1 352 ? -41.376 -15.615 9.955 1.00 69.88 352 TRP A O 1
ATOM 2650 N N . ILE A 1 353 ? -40.843 -14.307 11.693 1.00 69.69 353 ILE A N 1
ATOM 2651 C CA . ILE A 1 353 ? -42.166 -14.371 12.345 1.00 69.69 353 ILE A CA 1
ATOM 2652 C C . ILE A 1 353 ? -43.237 -13.632 11.525 1.00 69.69 353 ILE A C 1
ATOM 2654 O O . ILE A 1 353 ? -44.387 -14.064 11.483 1.00 69.69 353 ILE A O 1
ATOM 2658 N N . ALA A 1 354 ? -42.874 -12.535 10.859 1.00 74.56 354 ALA A N 1
ATOM 2659 C CA . ALA A 1 354 ? -43.760 -11.757 9.995 1.00 74.56 354 ALA A CA 1
ATOM 2660 C C . ALA A 1 354 ? -43.926 -12.360 8.586 1.00 74.56 354 ALA A C 1
ATOM 2662 O O . ALA A 1 354 ? -44.650 -11.794 7.769 1.00 74.56 354 ALA A O 1
ATOM 2663 N N . GLY A 1 355 ? -43.282 -13.498 8.296 1.00 54.97 355 GLY A N 1
ATOM 2664 C CA . GLY A 1 355 ? -43.377 -14.190 7.009 1.00 54.97 355 GLY A CA 1
ATOM 2665 C C . GLY A 1 355 ? -42.591 -13.534 5.870 1.00 54.97 355 GLY A C 1
ATOM 2666 O O . GLY A 1 355 ? -42.849 -13.838 4.709 1.00 54.97 355 GLY A O 1
ATOM 2667 N N . ALA A 1 356 ? -41.644 -12.644 6.172 1.00 53.41 356 ALA A N 1
ATOM 2668 C CA . ALA A 1 356 ? -40.713 -12.117 5.184 1.00 53.41 356 ALA A CA 1
ATOM 2669 C C . ALA A 1 356 ? -39.610 -13.156 4.926 1.00 53.41 356 ALA A C 1
ATOM 2671 O O . ALA A 1 356 ? -38.860 -13.517 5.836 1.00 53.41 356 ALA A O 1
ATOM 2672 N N . GLU A 1 357 ? -39.518 -13.651 3.689 1.00 48.50 357 GLU A N 1
ATOM 2673 C CA . GLU A 1 357 ? -38.409 -14.508 3.265 1.00 48.50 357 GLU A CA 1
ATOM 2674 C C . GLU A 1 357 ? -37.061 -13.809 3.520 1.00 48.50 357 GLU A C 1
ATOM 2676 O O . GLU A 1 357 ? -36.948 -12.592 3.330 1.00 48.50 357 GLU A O 1
ATOM 2681 N N . PRO A 1 358 ? -36.022 -14.552 3.946 1.00 45.38 358 PRO A N 1
ATOM 2682 C CA . PRO A 1 358 ? -34.703 -13.992 4.187 1.00 45.38 358 PRO A CA 1
ATOM 2683 C C . PRO A 1 358 ? -34.071 -13.596 2.847 1.00 45.38 358 PRO A C 1
ATOM 2685 O O . PRO A 1 358 ? -33.428 -14.401 2.175 1.00 45.38 358 PRO A O 1
ATOM 2688 N N . GLY A 1 359 ? -34.268 -12.342 2.444 1.00 43.88 359 GLY A N 1
ATOM 2689 C CA . GLY A 1 359 ? -33.534 -11.729 1.344 1.00 43.88 359 GLY A CA 1
ATOM 2690 C C . GLY A 1 359 ? -32.054 -11.663 1.707 1.00 43.88 359 GLY A C 1
ATOM 2691 O O . GLY A 1 359 ? -31.664 -10.910 2.597 1.00 43.88 359 GLY A O 1
ATOM 2692 N N . GLY A 1 360 ? -31.252 -12.499 1.047 1.00 44.91 360 GLY A N 1
ATOM 2693 C CA . GLY A 1 360 ? -29.812 -12.584 1.244 1.00 44.91 360 GLY A CA 1
ATOM 2694 C C . GLY A 1 360 ? -29.124 -11.237 1.043 1.00 44.91 360 GLY A C 1
ATOM 2695 O O . GLY A 1 360 ? -29.264 -10.605 -0.002 1.00 44.91 360 GLY A O 1
ATOM 2696 N N . ALA A 1 361 ? -28.353 -10.827 2.046 1.00 34.78 361 ALA A N 1
ATOM 2697 C CA . ALA A 1 361 ? -27.327 -9.812 1.888 1.00 34.78 361 ALA A CA 1
ATOM 2698 C C . ALA A 1 361 ? -26.048 -10.512 1.406 1.00 34.78 361 ALA A C 1
ATOM 2700 O O . ALA A 1 361 ? -25.403 -11.231 2.171 1.00 34.78 361 ALA A O 1
ATOM 2701 N N . THR A 1 362 ? -25.748 -10.350 0.117 1.00 33.59 362 THR A N 1
ATOM 2702 C CA . THR A 1 362 ? -24.384 -10.432 -0.427 1.00 33.59 362 THR A CA 1
ATOM 2703 C C . THR A 1 362 ? -23.593 -9.196 -0.051 1.00 33.59 362 THR A C 1
ATOM 2705 O O . THR A 1 362 ? -24.199 -8.102 -0.152 1.00 33.59 362 THR A O 1
#

pLDDT: mean 71.82, std 15.47, range [32.5, 94.12]

Secondary structure (DSSP, 8-state):
----------HHHHHHHHHS-HHHHHHHHHHHHHHHHHHHHHHHHHHHHHHHHHSTT-TT---S------HHHHHHHHHHHHHHHHHHHHHHHH-TT--HHHHHHHHHHHHHHHHHHHHHHHHHHIIIIIHHHHHHHHHHHHHHHHHHHHHHHHHHHHHHHHHHHHHHHHHHHHHHHHHHT--TTSS---SSSSHHHHHHHHHHHHHHHHHHHHIIIIIHHHHHHHHHHHHT------SSHHHHHHHHHHHHHHHHHHHHHHHHHHHHHHHHHHHHHHHHHHHHTPPTTSTT-S---HHHHHHHHHHHHHHHS------------SHHHHHHHHHHHHHHHHHHHHHHHHHHHTT-------

Radius of gyration: 38.04 Å; chains: 1; bounding box: 82×69×132 Å

Foldseek 3Di:
DDDDDDPPPDPVVVVCCVCVPPVNVVVVVVVVVLVVLLVLLLQLVVLQVVQCCPDPVNPPDPPPDDPCPPPSVVSNVVSVVLSVLLVVLVCVLPDPDDDPVVVVVSVVVNVVSVVVSVLSSVLSVLQPPVQVVLQVVLLVQLLVLLLVLLVVLLVLLVVLLVLLVVLLVVLVVLLVCCQAANCSQVDDDGHHCDQLSVLSVVLSVLSVVLSVCCVPVANVVLNVLSVVLNVLSDDQDDPDPVSSQVSSVVNSVVSVVSSVVSQVSQLVSLQVSLVSLQVSLVLQCDHPPDPSRRGNDNVSSVSSNVSSVSSNDGSDRPRDDRDNLHTSNVSNVSSVVVVVVVVVVVVVVVCVVVVNDPPDDD